Protein AF-A0A349JD46-F1 (afdb_monomer)

Nearest PDB structures (foldseek):
  7sqc-assembly1_1X  TM=3.079E-01  e=3.718E+00  Chlamydomonas reinhardtii
  7sqc-assembly1_1V  TM=3.022E-01  e=5.448E+00  Chlamydomonas reinhardtii
  7sqc-assembly1_1Y  TM=2.724E-01  e=3.900E+00  Chlamydomonas reinhardtii
  7sqc-assembly1_1W  TM=2.361E-01  e=4.721E+00  Chlamydomonas reinhardtii
  8a1g-assembly1_C  TM=1.966E-01  e=4.952E+00  Homo sapiens

Secondary structure (DSSP, 8-state):
--HHHHHHHHHTTSTTS------------HHHHHHHHHHHHHHHHHHHHHHHHHHHHHHHHHHHHHHHHTTT--HHHHHHTT-HHHHHHHHHHHHHHHHHHHHHHHHHHHHHHHHHTT-HHHHHHHHHHHHHHHHHHHHHHHHHHHHHHHHHHHH-TTS-HHHHHHTT-HHHHHHHHHHHHHHHHHHHHHHHHHHHHHHHHHHHHHHHHT-

Sequence (211 aa):
MVRISRALALIAICASAAFAADAAPAEPSHLKDIIGSLLGLVLGLVQFAVGLGIAAFAITKGLQVVSKLLGGLDIWAEVAKKNIAVALLAAGAVISYTRVVGSGIDSMTKGLGSLAGGEWSAGVVGLIAGMINLGVAIMVASFAITVTFKVMDKLTKGIDEKAELSGGNIAIGALYCGILIGVSGLVASGVSGISIGLGNFLSALAKAAGI

Solvent-accessible surface area (backbone atoms only — not comparable to full-atom values): 11157 Å² total; per-residue (Å²): 134,72,70,65,62,53,56,60,56,53,58,69,65,56,72,83,71,68,93,71,87,88,83,89,88,79,79,90,54,65,63,57,56,51,50,49,51,50,50,49,48,53,51,49,51,52,50,49,55,52,46,51,54,50,49,55,52,51,43,56,54,48,52,50,52,52,22,52,73,48,77,61,46,57,58,67,62,40,39,73,72,66,25,58,3,41,42,34,31,49,50,14,46,47,56,16,45,51,50,29,49,46,56,18,47,52,42,28,49,54,10,46,54,42,33,74,70,69,41,63,61,59,8,52,53,25,35,53,48,12,53,52,34,32,55,48,28,54,50,51,50,55,50,50,51,54,50,52,53,56,53,43,56,68,76,41,75,88,57,62,60,56,59,38,34,75,68,38,36,46,66,62,11,48,51,49,13,55,48,35,45,55,50,21,56,57,49,29,51,53,43,50,52,50,44,52,53,49,48,54,51,52,53,53,48,32,61,73,71,75,91

pLDDT: mean 73.47, std 15.52, range [29.47, 89.69]

Mean predicted aligned error: 12.56 Å

Foldseek 3Di:
DPVVVVVVVVVVVCVVPPPDDDDDDDDDPVVCVVVLVVVVVVVVVVLVVVLVVLLVVLLVVQVVLVCVLLVNPDLVVLVVVVQLLSVLLSLLSSLLSCLLLVLLSVQLVVLCVVCSVPPVVSSVLSNVLSVVLNVVSSVLLSVLLSVVSVVVCVVPVPDSLSCCSSVSPNVSSNVSSVVSNVSSVVSSVVSNVVSVVSSVVSVVVCVVVVD

Radius of gyration: 23.26 Å; Cα contacts (8 Å, |Δi|>4): 192; chains: 1; bounding box: 44×50×77 Å

Structure (mmCIF, N/CA/C/O backbone):
data_AF-A0A349JD46-F1
#
_entry.id   AF-A0A349JD46-F1
#
loop_
_atom_site.group_PDB
_atom_site.id
_atom_site.type_symbol
_atom_site.label_atom_id
_atom_site.label_alt_id
_atom_site.label_comp_id
_atom_site.label_asym_id
_atom_site.label_entity_id
_atom_site.label_seq_id
_atom_site.pdbx_PDB_ins_code
_atom_site.Cartn_x
_atom_site.Cartn_y
_atom_site.Cartn_z
_atom_site.occupancy
_atom_site.B_iso_or_equiv
_atom_site.auth_seq_id
_atom_site.auth_comp_id
_atom_site.auth_asym_id
_atom_site.auth_atom_id
_atom_site.pdbx_PDB_model_num
ATOM 1 N N . MET A 1 1 ? -8.907 40.079 -18.118 1.00 49.81 1 MET A N 1
ATOM 2 C CA . MET A 1 1 ? -8.389 38.784 -17.615 1.00 49.81 1 MET A CA 1
ATOM 3 C C . MET A 1 1 ? -9.225 37.545 -17.998 1.00 49.81 1 MET A C 1
ATOM 5 O O . MET A 1 1 ? -8.848 36.461 -17.597 1.00 49.81 1 MET A O 1
ATOM 9 N N . VAL A 1 2 ? -10.276 37.628 -18.838 1.00 47.97 2 VAL A N 1
ATOM 10 C CA . VAL A 1 2 ? -11.091 36.439 -19.233 1.00 47.97 2 VAL A CA 1
ATOM 11 C C . VAL A 1 2 ? -10.778 35.904 -20.649 1.00 47.97 2 VAL A C 1
ATOM 13 O O . VAL A 1 2 ? -11.129 34.780 -20.992 1.00 47.97 2 VAL A O 1
ATOM 16 N N . ARG A 1 3 ? -10.067 36.667 -21.493 1.00 42.59 3 ARG A N 1
ATOM 17 C CA . ARG A 1 3 ? -9.754 36.257 -22.881 1.00 42.59 3 ARG A CA 1
ATOM 18 C C . ARG A 1 3 ? -8.484 35.411 -23.035 1.00 42.59 3 ARG A C 1
ATOM 20 O O . ARG A 1 3 ? -8.372 34.693 -24.019 1.00 42.59 3 ARG A O 1
ATOM 27 N N . ILE A 1 4 ? -7.580 35.430 -22.055 1.00 49.78 4 ILE A N 1
ATOM 28 C CA . ILE A 1 4 ? -6.334 34.644 -22.096 1.00 49.78 4 ILE A CA 1
ATOM 29 C C . ILE A 1 4 ? -6.589 33.183 -21.673 1.00 49.78 4 ILE A C 1
ATOM 31 O O . ILE A 1 4 ? -6.027 32.270 -22.270 1.00 49.78 4 ILE A O 1
ATOM 35 N N . SER A 1 5 ? -7.540 32.927 -20.764 1.00 46.78 5 SER A N 1
ATOM 36 C CA . SER A 1 5 ? -7.908 31.553 -20.371 1.00 46.78 5 SER A CA 1
ATOM 37 C C . SER A 1 5 ? -8.634 30.760 -21.465 1.00 46.78 5 SER A C 1
ATOM 39 O O . SER A 1 5 ? -8.556 29.536 -21.475 1.00 46.78 5 SER A O 1
ATOM 41 N N . ARG A 1 6 ? -9.310 31.419 -22.422 1.00 42.34 6 ARG A N 1
ATOM 42 C CA . ARG A 1 6 ? -9.968 30.723 -23.549 1.00 42.34 6 ARG A CA 1
ATOM 43 C C . ARG A 1 6 ? -8.981 30.322 -24.652 1.00 42.34 6 ARG A C 1
ATOM 45 O O . ARG A 1 6 ? -9.213 29.318 -25.313 1.00 42.34 6 ARG A O 1
ATOM 52 N N . ALA A 1 7 ? -7.872 31.050 -24.808 1.00 41.97 7 ALA A N 1
ATOM 53 C CA . ALA A 1 7 ? -6.817 30.704 -25.763 1.00 41.97 7 ALA A CA 1
ATOM 54 C C . ALA A 1 7 ? -6.015 29.468 -25.315 1.00 41.97 7 ALA A C 1
ATOM 56 O O . ALA A 1 7 ? -5.692 28.620 -26.141 1.00 41.97 7 ALA A O 1
ATOM 57 N N . LEU A 1 8 ? -5.782 29.304 -24.005 1.00 42.72 8 LEU A N 1
ATOM 58 C CA . LEU A 1 8 ? -5.137 28.097 -23.475 1.00 42.72 8 LEU A CA 1
ATOM 59 C C . LEU A 1 8 ? -6.052 26.859 -23.536 1.00 42.72 8 LEU A C 1
ATOM 61 O O . LEU A 1 8 ? -5.574 25.752 -23.764 1.00 42.72 8 LEU A O 1
ATOM 65 N N . ALA A 1 9 ? -7.369 27.042 -23.391 1.00 43.12 9 ALA A N 1
ATOM 66 C CA . ALA A 1 9 ? -8.338 25.947 -23.487 1.00 43.12 9 ALA A CA 1
ATOM 67 C C . ALA A 1 9 ? -8.532 25.430 -24.928 1.00 43.12 9 ALA A C 1
ATOM 69 O O . ALA A 1 9 ? -8.814 24.253 -25.118 1.00 43.12 9 ALA A O 1
ATOM 70 N N . LEU A 1 10 ? -8.350 26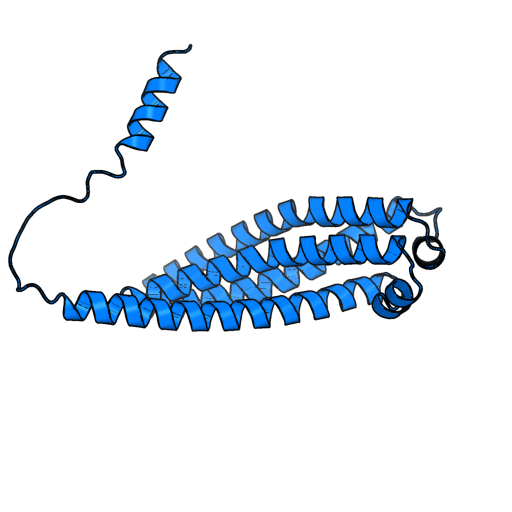.277 -25.948 1.00 37.69 10 LEU A N 1
ATOM 71 C CA . LEU A 1 10 ? -8.506 25.882 -27.356 1.00 37.69 10 LEU A CA 1
ATOM 72 C C . LEU A 1 10 ? -7.261 25.197 -27.946 1.00 37.69 10 LEU A C 1
ATOM 74 O O . LEU A 1 10 ? -7.402 24.361 -28.832 1.00 37.69 10 LEU A O 1
ATOM 78 N N . ILE A 1 11 ? -6.061 25.461 -27.418 1.00 40.81 11 ILE A N 1
ATOM 79 C CA . ILE A 1 11 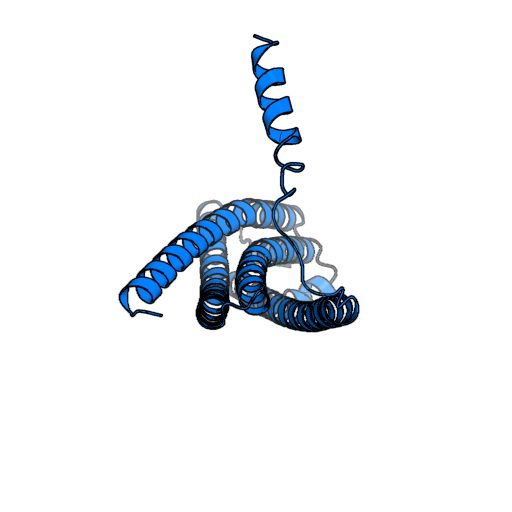? -4.833 24.764 -27.852 1.00 40.81 11 ILE A CA 1
ATOM 80 C C . ILE A 1 11 ? -4.756 23.342 -27.265 1.00 40.81 11 ILE A C 1
ATOM 82 O O . ILE A 1 11 ? -4.225 22.440 -27.907 1.00 40.81 11 ILE A O 1
ATOM 86 N N . ALA A 1 12 ? -5.370 23.100 -26.102 1.00 36.53 12 ALA A N 1
ATOM 87 C CA . ALA A 1 12 ? -5.448 21.763 -25.509 1.00 36.53 12 ALA A CA 1
ATOM 88 C C . ALA A 1 12 ? -6.499 20.846 -26.170 1.00 36.53 12 ALA A C 1
ATOM 90 O O . ALA A 1 12 ? -6.428 19.631 -26.012 1.00 36.53 12 ALA A O 1
ATOM 91 N N . ILE A 1 13 ? -7.455 21.407 -26.924 1.00 39.31 13 ILE A N 1
ATOM 92 C CA . ILE A 1 13 ? -8.525 20.641 -27.591 1.00 39.31 13 ILE A CA 1
ATOM 93 C C . ILE A 1 13 ? -8.173 20.304 -29.056 1.00 39.31 13 ILE A C 1
ATOM 95 O O . ILE A 1 13 ? -8.718 19.350 -29.599 1.00 39.31 13 ILE A O 1
ATOM 99 N N . CYS A 1 14 ? -7.210 20.994 -29.681 1.00 29.55 14 CYS A N 1
ATOM 100 C CA . CYS A 1 14 ? -6.757 20.686 -31.051 1.00 29.55 14 CYS A CA 1
ATOM 101 C C . CYS A 1 14 ? -5.518 19.774 -31.142 1.00 29.55 14 CYS A C 1
ATOM 103 O O . CYS A 1 14 ? -5.153 19.360 -32.240 1.00 29.55 14 CYS A O 1
ATOM 105 N N . ALA A 1 15 ? -4.882 19.406 -30.024 1.00 31.42 15 ALA A N 1
ATOM 106 C CA . ALA A 1 15 ? -3.744 18.477 -30.040 1.00 31.42 15 ALA A CA 1
ATOM 107 C C . ALA A 1 15 ? -4.149 17.003 -30.269 1.00 31.42 15 ALA A C 1
ATOM 109 O O . ALA A 1 15 ? -3.285 16.151 -30.454 1.00 31.42 15 ALA A O 1
ATOM 110 N N . SER A 1 16 ? -5.449 16.694 -30.296 1.00 36.34 16 SER A N 1
ATOM 111 C CA . SER A 1 16 ? -5.984 15.355 -30.578 1.00 36.34 16 SER A CA 1
ATOM 112 C C . SER A 1 16 ? -6.356 15.120 -32.050 1.00 36.34 16 SER A C 1
ATOM 114 O O . SER A 1 16 ? -6.897 14.064 -32.366 1.00 36.34 16 SER A O 1
ATOM 116 N N . ALA A 1 17 ? -6.057 16.056 -32.963 1.00 29.58 17 ALA A N 1
ATOM 117 C CA . ALA A 1 17 ? -6.486 15.979 -34.367 1.00 29.58 17 ALA A CA 1
ATOM 118 C C . ALA A 1 17 ? -5.350 15.999 -35.416 1.00 29.58 17 ALA A C 1
ATOM 120 O O . ALA A 1 17 ? -5.635 16.100 -36.604 1.00 29.58 17 ALA A O 1
ATOM 121 N N . ALA A 1 18 ? -4.076 15.884 -35.021 1.00 29.47 18 ALA A N 1
ATOM 122 C CA . ALA A 1 18 ? -2.934 16.029 -35.940 1.00 29.47 18 ALA A CA 1
ATOM 123 C C . ALA A 1 18 ? -2.173 14.724 -36.267 1.00 29.47 18 ALA A C 1
ATOM 125 O O . ALA A 1 18 ? -1.041 14.779 -36.738 1.00 29.47 18 ALA A O 1
ATOM 126 N N . PHE A 1 19 ? -2.780 13.548 -36.066 1.00 29.77 19 PHE A N 1
ATOM 127 C CA . PHE A 1 19 ? -2.295 12.301 -36.679 1.00 29.77 19 PHE A CA 1
ATOM 128 C C . PHE A 1 19 ? -3.001 12.063 -38.021 1.00 29.77 19 PHE A C 1
ATOM 130 O O . PHE A 1 19 ? -3.863 11.202 -38.155 1.00 29.77 19 PHE A O 1
ATOM 137 N N . ALA A 1 20 ? -2.651 12.881 -39.006 1.00 31.08 20 ALA A N 1
ATOM 138 C CA . ALA A 1 20 ? -2.882 12.675 -40.435 1.00 31.08 20 ALA A CA 1
ATOM 139 C C . ALA A 1 20 ? -1.939 13.660 -41.150 1.00 31.08 20 ALA A C 1
ATOM 141 O O . ALA A 1 20 ? -1.873 14.812 -40.741 1.00 31.08 20 ALA A O 1
ATOM 142 N N . ALA A 1 21 ? -1.173 13.353 -42.188 1.00 31.67 21 ALA A N 1
ATOM 143 C CA . ALA A 1 21 ? -0.980 12.175 -43.017 1.00 31.67 21 ALA A CA 1
ATOM 144 C C . ALA A 1 21 ? 0.303 12.423 -43.851 1.00 31.67 21 ALA A C 1
ATOM 146 O O . ALA A 1 21 ? 0.635 13.585 -44.066 1.00 31.67 21 ALA A O 1
ATOM 147 N N . ASP A 1 22 ? 0.977 11.349 -44.282 1.00 30.72 22 ASP A N 1
ATOM 148 C CA . ASP A 1 22 ? 1.822 11.152 -45.494 1.00 30.72 22 ASP A CA 1
ATOM 149 C C . ASP A 1 22 ? 2.936 10.134 -45.156 1.00 30.72 22 ASP A C 1
ATOM 151 O O . ASP A 1 22 ? 3.607 10.285 -44.142 1.00 30.72 22 ASP A O 1
ATOM 155 N N . ALA A 1 23 ? 3.207 9.047 -45.886 1.00 30.30 23 ALA A N 1
ATOM 156 C CA . ALA A 1 23 ? 2.843 8.647 -47.243 1.00 30.30 23 ALA A CA 1
ATOM 157 C C . ALA A 1 23 ? 2.757 7.099 -47.365 1.00 30.30 23 ALA A C 1
ATOM 159 O O . ALA A 1 23 ? 3.362 6.358 -46.593 1.00 30.30 23 ALA A O 1
ATOM 160 N N . ALA A 1 24 ? 1.962 6.645 -48.337 1.00 37.22 24 ALA A N 1
ATOM 161 C CA . ALA A 1 24 ? 1.481 5.281 -48.628 1.00 37.22 24 ALA A CA 1
ATOM 162 C C . ALA A 1 24 ? 2.520 4.337 -49.306 1.00 37.22 24 ALA A C 1
ATOM 164 O O . ALA A 1 24 ? 3.649 4.770 -49.528 1.00 37.22 24 ALA A O 1
ATOM 165 N N . PRO A 1 25 ? 2.167 3.122 -49.804 1.00 50.91 25 PRO A N 1
ATOM 166 C CA . PRO A 1 25 ? 1.069 2.197 -49.478 1.00 50.91 25 PRO A CA 1
ATOM 167 C C . PRO A 1 25 ? 1.587 0.776 -49.123 1.00 50.91 25 PRO A C 1
ATOM 169 O O . PRO A 1 25 ? 2.488 0.249 -49.770 1.00 50.91 25 PRO A O 1
ATOM 172 N N . ALA A 1 26 ? 0.971 0.080 -48.167 1.00 36.69 26 ALA A N 1
ATOM 173 C CA . ALA A 1 26 ? 1.074 -1.380 -48.084 1.00 36.69 26 ALA A CA 1
ATOM 174 C C . ALA A 1 26 ? -0.266 -1.946 -47.601 1.00 36.69 26 ALA A C 1
ATOM 176 O O . ALA A 1 26 ? -0.907 -1.368 -46.730 1.00 36.69 26 ALA A O 1
ATOM 177 N N . GLU A 1 27 ? -0.699 -3.020 -48.248 1.00 47.12 27 GLU A N 1
ATOM 178 C CA . GLU A 1 27 ? -2.042 -3.608 -48.249 1.00 47.12 27 GLU A CA 1
ATOM 179 C C . GLU A 1 27 ? -2.777 -3.688 -46.895 1.00 47.12 27 GLU A C 1
ATOM 181 O O . GLU A 1 27 ? -2.153 -3.866 -45.843 1.00 47.12 27 GLU A O 1
ATOM 186 N N . PRO A 1 28 ? -4.126 -3.612 -46.898 1.00 51.66 28 PRO A N 1
ATOM 187 C CA . PRO A 1 28 ? -4.911 -3.558 -45.678 1.00 51.66 28 PRO A CA 1
ATOM 188 C C . PRO A 1 28 ? -4.876 -4.932 -45.014 1.00 51.66 28 PRO A C 1
ATOM 190 O O . PRO A 1 28 ? -5.636 -5.827 -45.362 1.00 51.66 28 PRO A O 1
ATOM 193 N N . SER A 1 29 ? -4.008 -5.119 -44.028 1.00 56.78 29 SER A N 1
ATOM 194 C CA . SER A 1 29 ? -4.048 -6.301 -43.168 1.00 56.78 29 SER A CA 1
ATOM 195 C C . SER A 1 29 ? -4.942 -6.022 -41.960 1.00 56.78 29 SER A C 1
ATOM 197 O O . SER A 1 29 ? -4.497 -6.032 -40.821 1.00 56.78 29 SER A O 1
ATOM 199 N N . HIS A 1 30 ? -6.242 -5.838 -42.210 1.00 62.34 30 HIS A N 1
ATOM 200 C CA . HIS A 1 30 ? -7.301 -5.799 -41.182 1.00 62.34 30 HIS A CA 1
ATOM 201 C C . HIS A 1 30 ? -7.180 -6.972 -40.189 1.00 62.34 30 HIS A C 1
ATOM 203 O O . HIS A 1 30 ? -7.547 -6.871 -39.025 1.00 62.34 30 HIS A O 1
ATOM 209 N N . LEU A 1 31 ? -6.589 -8.079 -40.639 1.00 67.44 31 LEU A N 1
ATOM 210 C CA . LEU A 1 31 ? -6.278 -9.259 -39.847 1.00 67.44 31 LEU A CA 1
ATOM 211 C C . LEU A 1 31 ? -5.130 -9.033 -38.835 1.00 67.44 31 LEU A C 1
ATOM 213 O O . LEU A 1 31 ? -5.212 -9.551 -37.728 1.00 67.44 31 LEU A O 1
ATOM 217 N N . LYS A 1 32 ? -4.102 -8.226 -39.145 1.00 73.12 32 LYS A N 1
ATOM 218 C CA . LYS A 1 32 ? -3.056 -7.840 -38.174 1.00 73.12 32 LYS A CA 1
ATOM 219 C C . LYS A 1 32 ? -3.596 -6.906 -37.095 1.00 73.12 32 LYS A C 1
ATOM 221 O O . LYS A 1 32 ? -3.221 -7.077 -35.941 1.00 73.12 32 LYS A O 1
ATOM 226 N N . ASP A 1 33 ? -4.507 -5.998 -37.437 1.00 75.00 33 ASP A N 1
ATOM 227 C CA . ASP A 1 33 ? -5.148 -5.111 -36.455 1.00 75.00 33 ASP A CA 1
ATOM 228 C C . ASP A 1 33 ? -6.116 -5.883 -35.541 1.00 75.00 33 ASP A C 1
ATOM 230 O O . ASP A 1 33 ? -6.150 -5.677 -34.324 1.00 75.00 33 ASP A O 1
ATOM 234 N N . ILE A 1 34 ? -6.858 -6.848 -36.095 1.00 76.25 34 ILE A N 1
ATOM 235 C CA . ILE A 1 34 ? -7.723 -7.751 -35.320 1.00 76.25 34 ILE A CA 1
ATOM 236 C C . ILE A 1 34 ? -6.887 -8.686 -34.431 1.00 76.25 34 ILE A C 1
ATOM 238 O O . ILE A 1 34 ? -7.186 -8.839 -33.250 1.00 76.25 34 ILE A O 1
ATOM 242 N N . ILE A 1 35 ? -5.811 -9.285 -34.951 1.00 76.12 35 ILE A N 1
ATOM 243 C CA . ILE A 1 35 ? -4.912 -10.130 -34.148 1.00 76.12 35 ILE A CA 1
ATOM 244 C C . ILE A 1 35 ? -4.201 -9.302 -33.071 1.00 76.12 35 ILE A C 1
ATOM 246 O O . ILE A 1 35 ? -4.092 -9.753 -31.933 1.00 76.12 35 ILE A O 1
ATOM 250 N N . GLY A 1 36 ? -3.745 -8.091 -33.398 1.00 79.12 36 GLY A N 1
ATOM 251 C CA . GLY A 1 36 ? -3.085 -7.186 -32.460 1.00 79.12 36 GLY A CA 1
ATOM 252 C C . GLY A 1 36 ? -4.013 -6.736 -31.333 1.00 79.12 36 GLY A C 1
ATOM 253 O O . GLY A 1 36 ? -3.632 -6.788 -30.165 1.00 79.12 36 GLY A O 1
ATOM 254 N N . SER A 1 37 ? -5.259 -6.378 -31.655 1.00 79.06 37 SER A N 1
ATOM 255 C CA . SER A 1 37 ? -6.271 -6.032 -30.647 1.00 79.06 37 SER A CA 1
ATOM 256 C C . SER A 1 37 ? -6.691 -7.233 -29.795 1.00 79.06 37 SER A C 1
ATOM 258 O O . SER A 1 37 ? -6.866 -7.080 -28.587 1.00 79.06 37 SER A O 1
ATOM 260 N N . LEU A 1 38 ? -6.773 -8.438 -30.368 1.00 79.44 38 LEU A N 1
ATOM 261 C CA . LEU A 1 38 ? -7.058 -9.663 -29.617 1.00 79.44 38 LEU A CA 1
ATOM 262 C C . LEU A 1 38 ? -5.902 -10.045 -28.679 1.00 79.44 38 LEU A C 1
ATOM 264 O O . LEU A 1 38 ? -6.138 -10.400 -27.526 1.00 79.44 38 LEU A O 1
ATOM 268 N N . LEU A 1 39 ? -4.650 -9.921 -29.128 1.00 79.81 39 LEU A N 1
ATOM 269 C CA . LEU A 1 39 ? -3.470 -10.114 -28.281 1.00 79.81 39 LEU A CA 1
ATOM 270 C C . LEU A 1 39 ? -3.395 -9.067 -27.166 1.00 79.81 39 LEU A C 1
ATOM 272 O O . LEU A 1 39 ? -3.134 -9.427 -26.020 1.00 79.81 39 LEU A O 1
ATOM 276 N N . GLY A 1 40 ? -3.677 -7.798 -27.473 1.00 79.56 40 GLY A N 1
ATOM 277 C CA . GLY A 1 40 ? -3.766 -6.726 -26.481 1.00 79.56 40 GLY A CA 1
ATOM 278 C C . GLY A 1 40 ? -4.857 -6.982 -25.439 1.00 79.56 40 GLY A C 1
ATOM 279 O O . GLY A 1 40 ? -4.632 -6.773 -24.249 1.00 79.56 40 GLY A O 1
ATOM 280 N N . LEU A 1 41 ? -6.007 -7.516 -25.861 1.00 80.56 41 LEU A N 1
ATOM 281 C CA . LEU A 1 41 ? -7.090 -7.927 -24.967 1.00 80.56 41 LEU A CA 1
ATOM 282 C C . LEU A 1 41 ? -6.653 -9.070 -24.037 1.00 80.56 41 LEU A C 1
ATOM 284 O O . LEU A 1 41 ? -6.865 -8.993 -22.828 1.00 80.56 41 LEU A O 1
ATOM 288 N N . VAL A 1 42 ? -6.020 -10.116 -24.578 1.00 79.31 42 VAL A N 1
ATOM 289 C CA . VAL A 1 42 ? -5.521 -11.254 -23.785 1.00 79.31 42 VAL A CA 1
ATOM 290 C C . VAL A 1 42 ? -4.445 -10.797 -22.796 1.00 79.31 42 VAL A C 1
ATOM 292 O O . VAL A 1 42 ? -4.503 -11.163 -21.623 1.00 79.31 42 VAL A O 1
ATOM 295 N N . LEU A 1 43 ? -3.512 -9.941 -23.222 1.00 79.38 43 LEU A N 1
ATOM 296 C CA . LEU A 1 43 ? -2.515 -9.324 -22.340 1.00 79.38 43 LEU A CA 1
ATOM 297 C C . LEU A 1 43 ? -3.165 -8.471 -21.247 1.00 79.38 43 LEU A C 1
ATOM 299 O O . LEU A 1 43 ? -2.778 -8.579 -20.086 1.00 79.38 43 LEU A O 1
ATOM 303 N N . GLY A 1 44 ? -4.182 -7.677 -21.586 1.00 79.81 44 GLY A N 1
ATOM 304 C CA . GLY A 1 44 ? -4.943 -6.880 -20.625 1.00 79.81 44 GLY A CA 1
ATOM 305 C C . GLY A 1 44 ? -5.662 -7.738 -19.581 1.00 79.81 44 GLY A C 1
ATOM 306 O O . GLY A 1 44 ? -5.641 -7.408 -18.397 1.00 79.81 44 GLY A O 1
ATOM 307 N N . LEU A 1 45 ? -6.234 -8.878 -19.983 1.00 79.25 45 LEU A N 1
ATOM 308 C CA . LEU A 1 45 ? -6.851 -9.840 -19.063 1.00 79.25 45 LEU A CA 1
ATOM 309 C C . LEU A 1 45 ? -5.824 -10.481 -18.124 1.00 79.25 45 LEU A C 1
ATOM 311 O O . LEU A 1 45 ? -6.073 -10.591 -16.922 1.00 79.25 45 LEU A O 1
ATOM 315 N N . VAL A 1 46 ? -4.656 -10.864 -18.646 1.00 77.62 46 VAL A N 1
ATOM 316 C CA . VAL A 1 46 ? -3.547 -11.380 -17.827 1.00 77.62 46 VAL A CA 1
ATOM 317 C C . VAL A 1 46 ? -3.082 -10.314 -16.836 1.00 77.62 46 VAL A C 1
ATOM 319 O O . VAL A 1 46 ? -2.937 -10.593 -15.647 1.00 77.62 46 VAL A O 1
ATOM 322 N N . GLN A 1 47 ? -2.910 -9.075 -17.293 1.00 76.88 47 GLN A N 1
ATOM 323 C CA . GLN A 1 47 ? -2.502 -7.957 -16.450 1.00 76.88 47 GLN A CA 1
ATOM 324 C C . GLN A 1 47 ? -3.537 -7.649 -15.361 1.00 76.88 47 GLN A C 1
ATOM 326 O O . GLN A 1 47 ? -3.164 -7.390 -14.219 1.00 76.88 47 GLN A O 1
ATOM 331 N N . PHE A 1 48 ? -4.829 -7.722 -15.683 1.00 81.81 48 PHE A N 1
ATOM 332 C CA . PHE A 1 48 ? -5.907 -7.573 -14.713 1.00 81.81 48 PHE A CA 1
ATOM 333 C C . PHE A 1 48 ? -5.858 -8.670 -13.643 1.00 81.81 48 PHE A C 1
ATOM 335 O O . PHE A 1 48 ? -5.906 -8.363 -12.453 1.00 81.81 48 PHE A O 1
ATOM 342 N N . ALA A 1 49 ? -5.694 -9.935 -14.041 1.00 79.94 49 ALA A N 1
ATOM 343 C CA . ALA A 1 49 ? -5.595 -11.053 -13.103 1.00 79.94 49 ALA A CA 1
ATOM 344 C C . ALA A 1 49 ? -4.377 -10.919 -12.172 1.00 79.94 49 ALA A C 1
ATOM 346 O O . ALA A 1 49 ? -4.491 -11.108 -10.959 1.00 79.94 49 ALA A O 1
ATOM 347 N N . VAL A 1 50 ? -3.222 -10.535 -12.723 1.00 79.62 50 VAL A N 1
ATOM 348 C CA . VAL A 1 50 ? -1.991 -10.311 -11.953 1.00 79.62 50 VAL A CA 1
ATOM 349 C C . VAL A 1 50 ? -2.141 -9.113 -11.012 1.00 79.62 50 VAL A C 1
ATOM 351 O O . VAL A 1 50 ? -1.829 -9.225 -9.826 1.00 79.62 50 VAL A O 1
ATOM 354 N N . GLY A 1 51 ? -2.680 -7.992 -11.498 1.00 79.75 51 GLY A N 1
ATOM 355 C CA . GLY A 1 51 ? -2.949 -6.803 -10.689 1.00 79.75 51 GLY A CA 1
ATOM 356 C C . GLY A 1 51 ? -3.907 -7.092 -9.533 1.00 79.75 51 GLY A C 1
ATOM 357 O O . GLY A 1 51 ? -3.650 -6.678 -8.403 1.00 79.75 51 GLY A O 1
ATOM 358 N N . LEU A 1 52 ? -4.961 -7.874 -9.782 1.00 81.50 52 LEU A N 1
ATOM 359 C CA . LEU A 1 52 ? -5.917 -8.289 -8.759 1.00 81.50 52 LEU A CA 1
ATOM 360 C C . LEU A 1 52 ? -5.271 -9.196 -7.702 1.00 81.50 52 LEU A C 1
ATOM 362 O O . LEU A 1 52 ? -5.471 -8.982 -6.506 1.00 81.50 52 LEU A O 1
ATOM 366 N N . GLY A 1 53 ? -4.463 -10.175 -8.122 1.00 83.56 53 GLY A N 1
ATOM 367 C CA . GLY A 1 53 ? -3.751 -11.067 -7.202 1.00 83.56 53 GLY A CA 1
ATOM 368 C C . GLY A 1 53 ? -2.772 -10.313 -6.299 1.00 83.56 53 GLY A C 1
ATOM 369 O O . GLY A 1 53 ? -2.745 -10.514 -5.083 1.00 83.56 53 GLY A O 1
ATOM 370 N N . ILE A 1 54 ? -2.019 -9.380 -6.879 1.00 79.75 54 ILE A N 1
ATOM 371 C CA . ILE A 1 54 ? -1.089 -8.513 -6.150 1.00 79.75 54 ILE A CA 1
ATOM 372 C C . ILE A 1 54 ? -1.841 -7.596 -5.182 1.00 79.75 54 ILE A C 1
ATOM 374 O O . ILE A 1 54 ? -1.437 -7.470 -4.025 1.00 79.75 54 ILE A O 1
ATOM 378 N N . ALA A 1 55 ? -2.944 -6.983 -5.619 1.00 79.12 55 ALA A N 1
ATOM 379 C CA . ALA A 1 55 ? -3.766 -6.131 -4.767 1.00 79.12 55 ALA A CA 1
ATOM 380 C C . ALA A 1 55 ? -4.309 -6.905 -3.557 1.00 79.12 55 ALA A C 1
ATOM 382 O O . ALA A 1 55 ? -4.180 -6.441 -2.423 1.00 79.12 55 ALA A O 1
ATOM 383 N N . ALA A 1 56 ? -4.837 -8.114 -3.770 1.00 82.44 56 ALA A N 1
ATOM 384 C CA . ALA A 1 56 ? -5.332 -8.971 -2.695 1.00 82.44 56 ALA A CA 1
ATOM 385 C C . ALA A 1 56 ? -4.226 -9.338 -1.687 1.00 82.44 56 ALA A C 1
ATOM 387 O O . ALA A 1 56 ? -4.430 -9.268 -0.468 1.00 82.44 56 ALA A O 1
ATOM 388 N N . PHE A 1 57 ? -3.029 -9.672 -2.178 1.00 83.44 57 PHE A N 1
ATOM 389 C CA . PHE A 1 57 ? -1.879 -9.965 -1.325 1.00 83.44 57 PHE A CA 1
ATOM 390 C C . PHE A 1 57 ? -1.437 -8.742 -0.510 1.00 83.44 57 PHE A C 1
ATOM 392 O O . PHE A 1 57 ? -1.234 -8.843 0.704 1.00 83.44 57 PHE A O 1
ATOM 399 N N . ALA A 1 58 ? -1.333 -7.578 -1.155 1.00 80.31 58 ALA A N 1
ATOM 400 C CA . ALA A 1 58 ? -0.915 -6.337 -0.516 1.00 80.31 58 ALA A CA 1
ATOM 401 C C . ALA A 1 58 ? -1.901 -5.890 0.571 1.00 80.31 58 ALA A C 1
ATOM 403 O O . ALA A 1 58 ? -1.471 -5.528 1.664 1.00 80.31 58 ALA A O 1
ATOM 404 N N . ILE A 1 59 ? -3.211 -5.992 0.319 1.00 84.38 59 ILE A N 1
ATOM 405 C CA . ILE A 1 59 ? -4.245 -5.688 1.317 1.00 84.38 59 ILE A CA 1
ATOM 406 C C . ILE A 1 59 ? -4.118 -6.623 2.524 1.00 84.38 59 ILE A C 1
ATOM 408 O O . ILE A 1 59 ? -4.122 -6.163 3.665 1.00 84.38 59 ILE A O 1
ATOM 412 N N . THR A 1 60 ? -3.945 -7.926 2.290 1.00 82.19 60 THR A N 1
ATOM 413 C CA . THR A 1 60 ? -3.849 -8.919 3.371 1.00 82.19 60 THR A CA 1
ATOM 414 C C . THR A 1 60 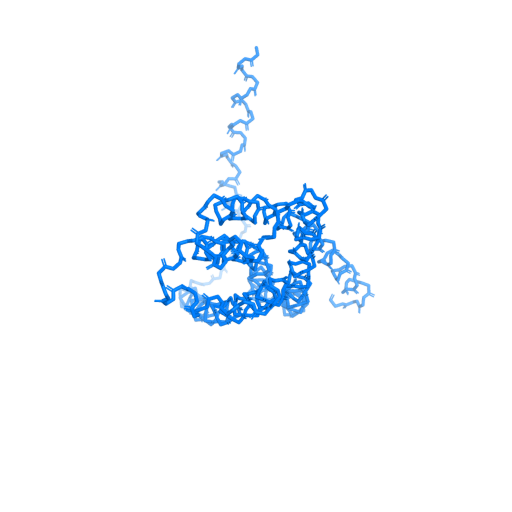? -2.626 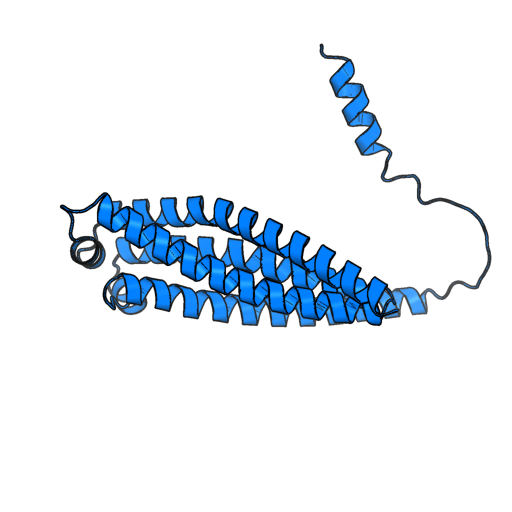-8.672 4.253 1.00 82.19 60 THR A C 1
ATOM 416 O O . THR A 1 60 ? -2.726 -8.652 5.480 1.00 82.19 60 THR A O 1
ATOM 419 N N . LYS A 1 61 ? -1.460 -8.438 3.642 1.00 83.88 61 LYS A N 1
ATOM 420 C CA . LYS A 1 61 ? -0.232 -8.110 4.379 1.00 83.88 61 LYS A CA 1
ATOM 421 C C . LYS A 1 61 ? -0.320 -6.750 5.057 1.00 83.88 61 LYS A C 1
ATOM 423 O O . LYS A 1 61 ? 0.157 -6.599 6.178 1.00 83.88 61 LYS A O 1
ATOM 428 N N . GLY A 1 62 ? -0.970 -5.791 4.414 1.00 80.19 62 GLY A N 1
ATOM 429 C CA . GLY A 1 62 ? -1.164 -4.461 4.954 1.00 80.19 62 GLY A CA 1
ATOM 430 C C . GLY A 1 62 ? -2.023 -4.442 6.215 1.00 80.19 62 GLY A C 1
ATOM 431 O O . GLY A 1 62 ? -1.627 -3.886 7.237 1.00 80.19 62 GLY A O 1
ATOM 432 N N . LEU A 1 63 ? -3.155 -5.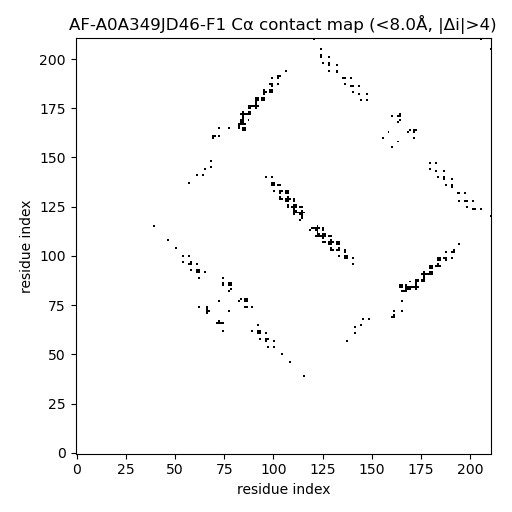147 6.191 1.00 84.19 63 LEU A N 1
ATOM 433 C CA . LEU A 1 63 ? -4.004 -5.328 7.369 1.00 84.19 63 LEU A CA 1
ATOM 434 C C . LEU A 1 63 ? -3.274 -6.068 8.499 1.00 84.19 63 LEU A C 1
ATOM 436 O O . LEU A 1 63 ? -3.463 -5.729 9.664 1.00 84.19 63 LEU A O 1
ATOM 440 N N . GLN A 1 64 ? -2.390 -7.022 8.185 1.00 83.62 64 GLN A N 1
ATOM 441 C CA . GLN A 1 64 ? -1.539 -7.665 9.195 1.00 83.62 64 GLN A CA 1
ATOM 442 C C . GLN A 1 64 ? -0.548 -6.689 9.839 1.00 83.62 64 GLN A C 1
ATOM 444 O O . GLN A 1 64 ? -0.313 -6.770 11.044 1.00 83.62 64 GLN A O 1
ATOM 449 N N . VAL A 1 65 ? 0.034 -5.769 9.065 1.00 82.00 65 VAL A N 1
ATOM 450 C CA . VAL A 1 65 ? 0.903 -4.714 9.612 1.00 82.00 65 VAL A CA 1
ATOM 451 C C . VAL A 1 65 ? 0.105 -3.832 10.569 1.00 82.00 65 VAL A C 1
ATOM 453 O O . VAL A 1 65 ? 0.536 -3.632 11.700 1.00 82.00 65 VAL A O 1
ATOM 456 N N . VAL A 1 66 ? -1.089 -3.391 10.168 1.00 79.12 66 VAL A N 1
ATOM 457 C CA . VAL A 1 66 ? -1.981 -2.594 11.025 1.00 79.12 66 VAL A CA 1
ATOM 458 C C . VAL A 1 66 ? -2.371 -3.357 12.298 1.00 79.12 66 VAL A C 1
ATOM 460 O O . VAL A 1 66 ? -2.276 -2.810 13.391 1.00 79.12 66 VAL A O 1
ATOM 463 N N . SER A 1 67 ? -2.723 -4.640 12.187 1.00 82.00 67 SER A N 1
ATOM 464 C CA . SER A 1 67 ? -3.040 -5.504 13.334 1.00 82.00 67 SER A CA 1
ATOM 465 C C . SER A 1 67 ? -1.866 -5.627 14.314 1.00 82.00 67 SER A C 1
ATOM 467 O O . SER A 1 67 ? -2.048 -5.510 15.526 1.00 82.00 67 SER A O 1
ATOM 469 N N . LYS A 1 68 ? -0.635 -5.790 13.808 1.00 81.12 68 LYS A N 1
ATOM 470 C CA . LYS A 1 68 ? 0.574 -5.819 14.647 1.00 81.12 68 LYS A CA 1
ATOM 471 C C . LYS A 1 68 ? 0.839 -4.487 15.340 1.00 81.12 68 LYS A C 1
ATOM 473 O O . LYS A 1 68 ? 1.245 -4.497 16.499 1.00 81.12 68 LYS A O 1
ATOM 478 N N . LEU A 1 69 ? 0.613 -3.369 14.649 1.00 75.19 69 LEU A N 1
ATOM 479 C CA . LEU A 1 69 ? 0.769 -2.032 15.226 1.00 75.19 69 LEU A CA 1
ATOM 480 C C . LEU A 1 69 ? -0.260 -1.780 16.336 1.00 75.19 69 LEU A C 1
ATOM 482 O O . LEU A 1 69 ? 0.094 -1.228 17.368 1.00 75.19 69 LEU A O 1
ATOM 486 N N . LEU A 1 70 ? -1.476 -2.316 16.201 1.00 77.69 70 LEU A N 1
ATOM 487 C CA . LEU A 1 70 ? -2.515 -2.311 17.240 1.00 77.69 70 LEU A CA 1
ATOM 488 C C . LEU A 1 70 ? -2.316 -3.402 18.314 1.00 77.69 70 LEU A C 1
ATOM 490 O O . LEU A 1 70 ? -3.273 -3.941 18.875 1.00 77.69 70 LEU A O 1
ATOM 494 N N . GLY A 1 71 ? -1.066 -3.780 18.592 1.00 74.50 71 GLY A N 1
ATOM 495 C CA . GLY A 1 71 ? -0.725 -4.740 19.643 1.00 74.50 71 GLY A CA 1
ATOM 496 C C . GLY A 1 71 ? -1.304 -6.141 19.427 1.00 74.50 71 GLY A C 1
ATOM 497 O O . GLY A 1 71 ? -1.670 -6.795 20.408 1.00 74.50 71 GLY A O 1
ATOM 498 N N . GLY A 1 72 ? -1.417 -6.572 18.165 1.00 76.19 72 GLY A N 1
ATOM 499 C CA . GLY A 1 72 ? -1.920 -7.889 17.768 1.00 76.19 72 GLY A CA 1
ATOM 500 C C . GLY A 1 72 ? -3.443 -8.014 17.777 1.00 76.19 72 GLY A C 1
ATOM 501 O O . GLY A 1 72 ? -3.949 -9.132 17.794 1.00 76.19 72 GLY A O 1
ATOM 502 N N . LEU A 1 73 ? -4.174 -6.894 17.798 1.00 79.31 73 LEU A N 1
ATOM 503 C CA . LEU A 1 73 ? -5.633 -6.902 17.733 1.00 79.31 73 LEU A CA 1
ATOM 504 C C . LEU A 1 73 ? -6.088 -7.563 16.427 1.00 79.31 73 LEU A C 1
ATOM 506 O O . LEU A 1 73 ? -5.720 -7.132 15.329 1.00 79.31 73 LEU A O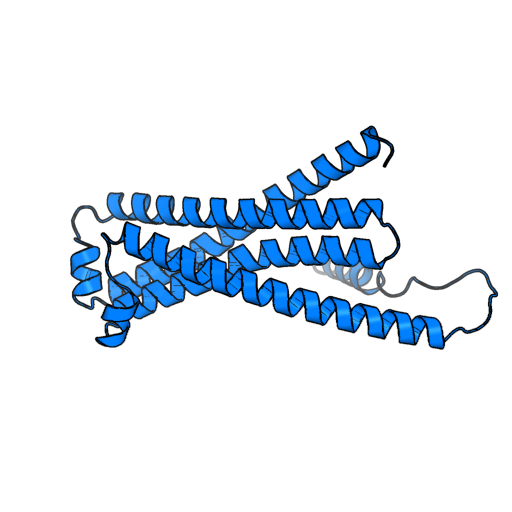 1
ATOM 510 N N . ASP A 1 74 ? -6.872 -8.630 16.553 1.00 81.88 74 ASP A N 1
ATOM 511 C CA . ASP A 1 74 ? -7.339 -9.411 15.415 1.00 81.88 74 ASP A CA 1
ATOM 512 C C . ASP A 1 74 ? -8.527 -8.700 14.753 1.00 81.88 74 ASP A C 1
ATOM 514 O O . ASP A 1 74 ? -9.671 -8.770 15.212 1.00 81.88 74 ASP A O 1
ATOM 518 N N . ILE A 1 75 ? -8.223 -7.950 13.690 1.00 82.12 75 ILE A N 1
A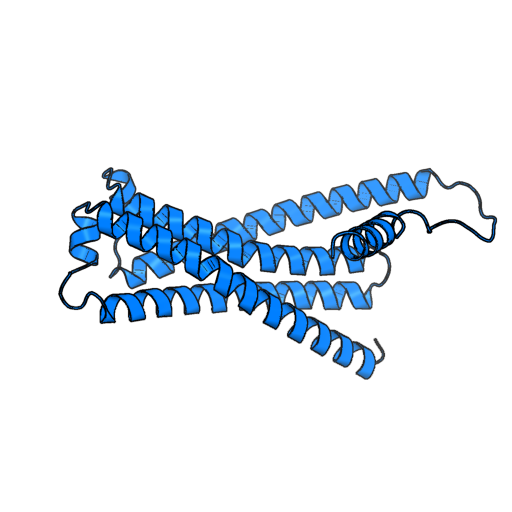TOM 519 C CA . ILE A 1 75 ? -9.171 -7.082 12.979 1.00 82.12 75 ILE A CA 1
ATOM 520 C C . ILE A 1 75 ? -10.409 -7.876 12.552 1.00 82.12 75 ILE A C 1
ATOM 522 O O . ILE A 1 75 ? -11.532 -7.401 12.697 1.00 82.12 75 ILE A O 1
ATOM 526 N N . TRP A 1 76 ? -10.218 -9.103 12.067 1.00 81.94 76 TRP A N 1
ATOM 527 C CA . TRP A 1 76 ? -11.313 -9.940 11.583 1.00 81.94 76 TRP A CA 1
ATOM 528 C C . TRP A 1 76 ? -12.198 -10.451 12.719 1.00 81.94 76 TRP A C 1
ATOM 530 O O . TRP A 1 76 ? -13.419 -10.490 12.564 1.00 81.94 76 TRP A O 1
ATOM 540 N N . ALA A 1 77 ? -11.610 -10.784 13.871 1.00 85.75 77 ALA A N 1
ATOM 541 C CA . ALA A 1 77 ? -12.370 -11.199 15.045 1.00 85.75 77 ALA A CA 1
ATOM 542 C C . ALA A 1 77 ? -13.210 -10.044 15.614 1.00 85.75 77 ALA A C 1
ATOM 544 O O . ALA A 1 77 ? -14.372 -10.237 15.961 1.00 85.75 77 ALA A O 1
ATOM 545 N N . GLU A 1 78 ? -12.657 -8.832 15.674 1.00 82.62 78 GLU A N 1
ATOM 546 C CA . GLU A 1 78 ? -13.382 -7.648 16.151 1.00 82.62 78 GLU A CA 1
ATOM 547 C C . GLU A 1 78 ? -14.488 -7.211 15.180 1.00 82.62 78 GLU A C 1
ATOM 549 O O . GLU A 1 78 ? -15.603 -6.895 15.601 1.00 82.62 78 GLU A O 1
ATOM 554 N N . VAL A 1 79 ? -14.243 -7.288 13.869 1.00 83.12 79 VAL A N 1
ATOM 555 C CA . VAL A 1 79 ? -15.292 -7.072 12.860 1.00 83.12 79 VAL A CA 1
ATOM 556 C C . VAL A 1 79 ? -16.408 -8.114 13.004 1.00 83.12 79 VAL A C 1
ATOM 558 O O . VAL A 1 79 ? -17.586 -7.754 12.964 1.00 83.12 79 VAL A O 1
ATOM 561 N N . ALA A 1 80 ? -16.073 -9.385 13.260 1.00 85.81 80 ALA A N 1
ATOM 562 C CA . ALA A 1 80 ? -17.064 -10.430 13.523 1.00 85.81 80 ALA A CA 1
ATOM 563 C C . ALA A 1 80 ? -17.885 -10.164 14.801 1.00 85.81 80 ALA A C 1
ATOM 565 O O . ALA A 1 80 ? -19.081 -10.458 14.839 1.00 85.81 80 ALA A O 1
ATOM 566 N N . LYS A 1 81 ? -17.288 -9.529 15.819 1.00 86.56 81 LYS A N 1
ATOM 567 C CA . LYS A 1 81 ? -17.979 -9.058 17.036 1.00 86.56 81 LYS A CA 1
ATOM 568 C C . LYS A 1 81 ? -18.847 -7.807 16.823 1.00 86.56 81 LYS A C 1
ATOM 570 O O . LYS A 1 81 ? -19.402 -7.293 17.790 1.00 86.56 81 LYS A O 1
ATOM 575 N N . LYS A 1 82 ? -19.008 -7.323 15.583 1.00 85.81 82 LYS A N 1
ATOM 576 C CA . LYS A 1 82 ? -19.730 -6.085 15.222 1.00 85.81 82 LYS A CA 1
ATOM 577 C C . LYS A 1 82 ? -19.085 -4.806 15.767 1.00 85.81 82 LYS A C 1
ATOM 579 O O . LYS A 1 82 ? -19.765 -3.798 15.956 1.00 85.81 82 LYS A O 1
ATOM 584 N N . ASN A 1 83 ? -17.773 -4.818 15.983 1.00 88.38 83 ASN A N 1
ATOM 585 C CA . ASN A 1 83 ? -17.042 -3.626 16.375 1.00 88.38 83 ASN A CA 1
ATOM 586 C C . ASN A 1 83 ? -16.875 -2.675 15.174 1.00 88.38 83 ASN A C 1
ATOM 588 O O . ASN A 1 83 ? -16.039 -2.880 14.289 1.00 88.38 83 ASN A O 1
ATOM 592 N N . ILE A 1 84 ? -17.687 -1.615 15.147 1.00 88.69 84 ILE A N 1
ATOM 593 C CA . ILE A 1 84 ? -17.708 -0.626 14.060 1.00 88.69 84 ILE A CA 1
ATOM 594 C C . ILE A 1 84 ? -16.401 0.181 14.016 1.00 88.69 84 ILE A C 1
ATOM 596 O O . ILE A 1 84 ? -15.954 0.561 12.935 1.00 88.69 84 ILE A O 1
ATOM 600 N N . ALA A 1 85 ? -15.753 0.411 15.161 1.00 85.56 85 ALA A N 1
ATOM 601 C CA . ALA A 1 85 ? -14.508 1.171 15.229 1.00 85.56 85 ALA A CA 1
ATOM 602 C C . ALA A 1 85 ? -13.379 0.468 14.464 1.00 85.56 85 ALA A C 1
ATOM 604 O O . ALA A 1 85 ? -12.720 1.071 13.614 1.00 85.56 85 ALA A O 1
ATOM 605 N N . VAL A 1 86 ? -13.215 -0.834 14.708 1.00 86.62 86 VAL A N 1
ATOM 606 C CA . VAL A 1 86 ? -12.216 -1.656 14.015 1.00 86.62 86 VAL A CA 1
ATOM 607 C C . VAL A 1 86 ? -12.570 -1.822 12.537 1.00 86.62 86 VAL A C 1
ATOM 609 O O . VAL A 1 86 ? -11.682 -1.758 11.687 1.00 86.62 86 VAL A O 1
ATOM 612 N N . ALA A 1 87 ? -13.859 -1.948 12.206 1.00 87.62 87 ALA A N 1
ATOM 613 C CA . ALA A 1 87 ? -14.315 -2.002 10.818 1.00 87.62 87 ALA A CA 1
ATOM 614 C C . ALA A 1 87 ? -13.983 -0.716 10.036 1.00 87.62 87 ALA A C 1
ATOM 616 O O . ALA A 1 87 ? -13.522 -0.795 8.898 1.00 87.62 87 ALA A O 1
ATOM 617 N N . LEU A 1 88 ? -14.163 0.464 10.642 1.00 89.69 88 LEU A N 1
ATOM 618 C CA . LEU A 1 88 ? -13.815 1.746 10.019 1.00 89.69 88 LEU A CA 1
ATOM 619 C C . LEU A 1 88 ? -12.310 1.884 9.801 1.00 89.69 88 LEU A C 1
ATOM 621 O O . LEU A 1 88 ? -11.883 2.273 8.714 1.00 89.69 88 LEU A O 1
ATOM 625 N N . LEU A 1 89 ? -11.504 1.522 10.798 1.00 88.56 89 LEU A N 1
ATOM 626 C CA . LEU A 1 89 ? -10.049 1.523 10.675 1.00 88.56 89 LEU A CA 1
ATOM 627 C C . LEU A 1 89 ? -9.581 0.562 9.568 1.00 88.56 89 LEU A C 1
ATOM 629 O O . LEU A 1 89 ? -8.754 0.941 8.736 1.00 88.56 89 LEU A O 1
ATOM 633 N N . ALA A 1 90 ? -10.155 -0.643 9.498 1.00 87.38 90 ALA A N 1
ATOM 634 C CA . ALA A 1 90 ? -9.868 -1.603 8.436 1.00 87.38 90 ALA A CA 1
ATOM 635 C C . ALA A 1 90 ? -10.264 -1.060 7.055 1.00 87.38 90 ALA A C 1
ATOM 637 O O . ALA A 1 90 ? -9.477 -1.151 6.114 1.00 87.38 90 ALA A O 1
ATOM 638 N N . ALA A 1 91 ? -11.438 -0.435 6.932 1.00 89.31 91 ALA A N 1
ATOM 639 C CA . ALA A 1 91 ? -11.885 0.185 5.687 1.00 89.31 91 ALA A CA 1
ATOM 640 C C . ALA A 1 91 ? -10.924 1.295 5.228 1.00 89.31 91 ALA A C 1
ATOM 642 O O . ALA A 1 91 ? -10.506 1.308 4.069 1.00 89.31 91 ALA A O 1
ATOM 643 N N . GLY A 1 92 ? -1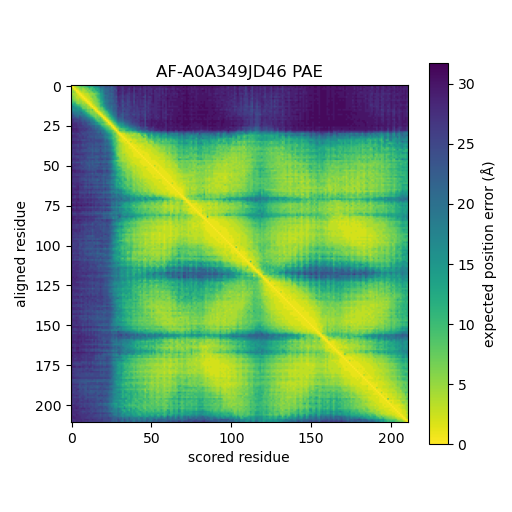0.505 2.179 6.138 1.00 89.50 92 GLY A N 1
ATOM 644 C CA . GLY A 1 92 ? -9.522 3.224 5.842 1.00 89.50 92 GLY A CA 1
ATOM 645 C C . GLY A 1 92 ? -8.164 2.662 5.421 1.00 89.50 92 GLY A C 1
ATOM 646 O O . GLY A 1 92 ? -7.560 3.155 4.467 1.00 89.50 92 GLY A O 1
ATOM 647 N N . ALA A 1 93 ? -7.709 1.585 6.068 1.00 87.06 93 ALA A N 1
ATOM 648 C CA . ALA A 1 93 ? -6.486 0.887 5.686 1.00 87.06 93 ALA A CA 1
ATOM 649 C C . ALA A 1 93 ? -6.592 0.294 4.274 1.00 87.06 93 ALA A C 1
ATOM 651 O O . ALA A 1 93 ? -5.705 0.519 3.456 1.00 87.06 93 ALA A O 1
ATOM 652 N N . VAL A 1 94 ? -7.685 -0.400 3.946 1.00 87.81 94 VAL A N 1
ATOM 653 C CA . VAL A 1 94 ? -7.904 -0.973 2.606 1.00 87.81 94 VAL A CA 1
ATOM 654 C C . VAL A 1 94 ? -7.939 0.121 1.535 1.00 87.81 94 VAL A C 1
ATOM 656 O O . VAL A 1 94 ? -7.278 -0.010 0.503 1.00 87.81 94 VAL A O 1
ATOM 659 N N . ILE A 1 95 ? -8.650 1.227 1.774 1.00 89.62 95 ILE A N 1
ATOM 660 C CA . ILE A 1 95 ? -8.694 2.367 0.842 1.00 89.62 95 ILE A CA 1
ATOM 661 C C . ILE A 1 95 ? -7.295 2.970 0.657 1.00 89.62 95 ILE A C 1
ATOM 663 O O . ILE A 1 95 ? -6.895 3.312 -0.455 1.00 89.62 95 ILE A O 1
ATOM 667 N N . SER A 1 96 ? -6.524 3.067 1.738 1.00 87.06 96 SER A N 1
ATOM 668 C CA . SER A 1 96 ? -5.153 3.565 1.683 1.00 87.06 96 SER A CA 1
ATOM 669 C C . SER A 1 96 ? -4.246 2.657 0.850 1.00 87.06 96 SER A C 1
ATOM 671 O O . SER A 1 96 ? -3.605 3.112 -0.101 1.00 87.06 96 SER A O 1
ATOM 673 N N . TYR A 1 97 ? -4.257 1.352 1.134 1.00 83.25 97 TYR A N 1
ATOM 674 C CA . TYR A 1 97 ? -3.459 0.372 0.403 1.00 83.25 97 TYR A CA 1
ATOM 675 C C . TYR A 1 97 ? -3.845 0.297 -1.071 1.00 83.25 97 TYR A C 1
ATOM 677 O O . TYR A 1 97 ? -2.962 0.267 -1.919 1.00 83.25 97 TYR A O 1
ATOM 685 N N . THR A 1 98 ? -5.136 0.318 -1.401 1.00 85.19 98 THR A N 1
ATOM 686 C CA . THR A 1 98 ? -5.589 0.280 -2.802 1.00 85.19 98 THR A CA 1
ATOM 687 C C . THR A 1 98 ? -5.115 1.494 -3.596 1.00 85.19 98 THR A C 1
ATOM 689 O O . THR A 1 98 ? -4.677 1.330 -4.731 1.00 85.19 98 THR A O 1
ATOM 692 N N . ARG A 1 99 ? -5.104 2.694 -3.002 1.00 85.81 99 ARG A N 1
ATOM 693 C CA . ARG A 1 99 ? -4.562 3.897 -3.658 1.00 85.81 99 ARG A CA 1
ATOM 694 C C . ARG A 1 99 ? -3.062 3.803 -3.918 1.00 85.81 99 ARG A C 1
ATOM 696 O O . ARG A 1 99 ? -2.612 4.159 -5.002 1.00 85.81 99 ARG A O 1
ATOM 703 N N . VAL A 1 100 ? -2.291 3.319 -2.946 1.00 82.06 100 VAL A N 1
ATOM 704 C CA . VAL A 1 100 ? -0.830 3.218 -3.093 1.00 82.06 100 VAL A CA 1
ATOM 705 C C . VAL A 1 100 ? -0.430 2.064 -4.016 1.00 82.06 100 VAL A C 1
ATOM 707 O O . VAL A 1 100 ? 0.479 2.201 -4.824 1.00 82.06 100 VAL A O 1
ATOM 710 N N . VAL A 1 101 ? -1.119 0.927 -3.941 1.00 80.75 101 VAL A N 1
ATOM 711 C CA . VAL A 1 101 ? -0.863 -0.216 -4.829 1.00 80.75 101 VAL A CA 1
ATOM 712 C C . VAL A 1 101 ? -1.327 0.091 -6.252 1.00 80.75 101 VAL A C 1
ATOM 714 O O . VAL A 1 101 ? -0.658 -0.313 -7.200 1.00 80.75 101 VAL A O 1
ATOM 717 N N . GLY A 1 102 ? -2.409 0.861 -6.415 1.00 81.31 102 GLY A N 1
ATOM 718 C CA . GLY A 1 102 ? -2.893 1.323 -7.716 1.00 81.31 102 GLY A CA 1
ATOM 719 C C . GLY A 1 102 ? -1.817 2.051 -8.523 1.00 81.31 102 GLY A C 1
ATOM 720 O O . GLY A 1 102 ? -1.604 1.714 -9.683 1.00 81.31 102 GLY A O 1
ATOM 721 N N . SER A 1 103 ? -1.045 2.952 -7.902 1.00 76.50 103 SER A N 1
ATOM 722 C CA . SER A 1 103 ? 0.057 3.641 -8.597 1.00 76.50 103 SER A CA 1
ATOM 723 C C . SER A 1 103 ? 1.215 2.703 -8.984 1.00 76.50 103 SER A C 1
ATOM 725 O O . SER A 1 103 ? 1.875 2.902 -10.011 1.00 76.50 103 SER A O 1
ATOM 727 N N . GLY A 1 104 ? 1.440 1.641 -8.204 1.00 74.19 104 GLY A N 1
ATOM 728 C CA . GLY A 1 104 ? 2.372 0.563 -8.542 1.00 74.19 104 GLY A CA 1
ATOM 729 C C . GLY A 1 104 ? 1.906 -0.256 -9.751 1.00 74.19 104 GLY A C 1
ATOM 730 O O . GLY A 1 104 ? 2.684 -0.477 -10.682 1.00 74.19 104 GLY A O 1
ATOM 731 N N . ILE A 1 105 ? 0.626 -0.643 -9.776 1.00 76.25 105 ILE A N 1
ATOM 732 C CA . ILE A 1 105 ? 0.004 -1.390 -10.881 1.00 76.25 105 ILE A CA 1
ATOM 733 C C . ILE A 1 105 ? -0.016 -0.551 -12.165 1.00 76.25 105 ILE A C 1
ATOM 735 O O . ILE A 1 105 ? 0.322 -1.067 -13.229 1.00 76.25 105 ILE A O 1
ATOM 739 N N . ASP A 1 106 ? -0.318 0.745 -12.087 1.00 76.56 106 ASP A N 1
ATOM 740 C CA . ASP A 1 106 ? -0.279 1.653 -13.242 1.00 76.56 106 ASP A CA 1
ATOM 741 C C . ASP A 1 106 ? 1.119 1.731 -13.864 1.00 76.56 106 ASP A C 1
ATOM 743 O O . ASP A 1 106 ? 1.275 1.783 -15.085 1.00 76.56 106 ASP A O 1
ATOM 747 N N . SER A 1 107 ? 2.159 1.707 -13.032 1.00 71.00 107 SER A N 1
ATOM 748 C CA . SER A 1 107 ? 3.547 1.730 -13.502 1.00 71.00 107 SER A CA 1
ATOM 749 C C . SER A 1 107 ? 3.918 0.432 -14.226 1.00 71.00 107 SER A C 1
ATOM 751 O O . SER A 1 107 ? 4.533 0.471 -15.290 1.00 71.00 107 SER A O 1
ATOM 753 N N . MET A 1 108 ? 3.485 -0.716 -13.694 1.00 72.25 108 MET A N 1
ATOM 754 C CA . MET A 1 108 ? 3.647 -2.019 -14.348 1.00 72.25 108 MET A CA 1
ATOM 755 C C . MET A 1 108 ? 2.855 -2.106 -15.662 1.00 72.25 108 MET A C 1
ATOM 757 O O . MET A 1 108 ? 3.364 -2.619 -16.656 1.00 72.25 108 MET A O 1
ATOM 761 N N . THR A 1 109 ? 1.647 -1.541 -15.688 1.00 75.44 109 THR A N 1
ATOM 762 C CA . THR A 1 109 ? 0.786 -1.446 -16.877 1.00 75.44 109 THR A CA 1
ATOM 763 C C . THR A 1 109 ? 1.467 -0.673 -18.001 1.00 75.44 109 THR A C 1
ATOM 765 O O . THR A 1 109 ? 1.492 -1.119 -19.145 1.00 75.44 109 THR A O 1
ATOM 768 N N . LYS A 1 110 ? 2.071 0.475 -17.676 1.00 72.12 110 LYS A N 1
ATOM 769 C CA . LYS A 1 110 ? 2.823 1.289 -18.641 1.00 72.12 110 LYS A CA 1
ATOM 770 C C . LYS A 1 110 ? 4.040 0.539 -19.192 1.00 72.12 110 LYS A C 1
ATOM 772 O O . LYS A 1 110 ? 4.284 0.593 -20.394 1.00 72.12 110 LYS A O 1
ATOM 777 N N . GLY A 1 111 ? 4.754 -0.203 -18.342 1.00 68.00 111 GLY A N 1
ATOM 778 C CA . GLY A 1 111 ? 5.868 -1.059 -18.760 1.00 68.00 111 GLY A CA 1
ATOM 779 C C . GLY A 1 111 ? 5.444 -2.171 -19.725 1.00 68.00 111 GLY A C 1
ATOM 780 O O . GLY A 1 111 ? 6.086 -2.373 -20.753 1.00 68.00 111 GLY A O 1
ATOM 781 N N . LEU A 1 112 ? 4.322 -2.842 -19.442 1.00 65.50 112 LEU A N 1
ATOM 782 C CA . LEU A 1 112 ? 3.785 -3.900 -20.304 1.00 65.50 112 LEU A CA 1
ATOM 783 C C . LEU A 1 112 ? 3.232 -3.354 -21.631 1.00 65.50 112 LEU A C 1
ATOM 785 O O . LEU A 1 112 ? 3.444 -3.961 -22.678 1.00 65.50 112 LEU A O 1
ATOM 789 N N . GLY A 1 113 ? 2.583 -2.186 -21.612 1.00 66.69 113 GLY A N 1
ATOM 790 C CA . GLY A 1 113 ? 2.135 -1.495 -22.826 1.00 66.69 113 GLY A CA 1
ATOM 791 C C . GLY A 1 113 ? 3.292 -1.120 -23.758 1.00 66.69 113 GLY A C 1
ATOM 792 O O . GLY A 1 113 ? 3.171 -1.262 -24.972 1.00 66.69 113 GLY A O 1
ATOM 793 N N . SER A 1 114 ? 4.443 -0.735 -23.195 1.00 64.25 114 SER A N 1
ATOM 794 C CA . SER A 1 114 ? 5.671 -0.490 -23.966 1.00 64.25 114 SER A CA 1
ATOM 795 C C . SER A 1 114 ? 6.236 -1.768 -24.603 1.00 64.25 114 SER A C 1
ATOM 797 O O . SER A 1 114 ? 6.794 -1.708 -25.694 1.00 64.25 114 SER A O 1
ATOM 799 N N . LEU A 1 115 ? 6.061 -2.928 -23.955 1.00 58.78 115 LEU A N 1
ATOM 800 C CA . LEU A 1 115 ? 6.471 -4.243 -24.469 1.00 58.78 115 LEU A CA 1
ATOM 801 C C . LEU A 1 115 ? 5.593 -4.697 -25.648 1.00 58.78 115 LEU A C 1
ATOM 803 O O . LEU A 1 115 ? 6.092 -5.249 -26.627 1.00 58.78 115 LEU A O 1
ATOM 807 N N . ALA A 1 116 ? 4.284 -4.444 -25.568 1.00 59.97 116 ALA A N 1
ATOM 808 C CA . ALA A 1 116 ? 3.323 -4.794 -26.614 1.00 59.97 116 ALA A CA 1
ATOM 809 C C . ALA A 1 116 ? 3.473 -3.937 -27.889 1.00 59.97 116 ALA A C 1
ATOM 811 O O . ALA A 1 116 ? 3.075 -4.376 -28.965 1.00 59.97 116 ALA A O 1
ATOM 812 N N . GLY A 1 117 ? 4.074 -2.745 -27.782 1.00 61.91 117 GLY A N 1
ATOM 813 C CA . GLY A 1 117 ? 4.335 -1.829 -28.900 1.00 61.91 117 GLY A CA 1
ATOM 814 C C . GLY A 1 117 ? 5.514 -2.204 -29.810 1.00 61.91 117 GLY A C 1
ATOM 815 O O . GLY A 1 117 ? 5.724 -1.532 -30.815 1.00 61.91 117 GLY A O 1
ATOM 816 N N . GLY A 1 118 ? 6.266 -3.269 -29.497 1.00 57.91 118 GLY A N 1
ATOM 817 C CA . GLY A 1 118 ? 7.327 -3.811 -30.362 1.00 57.91 118 GLY A CA 1
ATOM 818 C C . GLY A 1 118 ? 8.770 -3.529 -29.920 1.00 57.91 118 GLY A C 1
ATOM 819 O O . GLY A 1 118 ? 9.692 -4.124 -30.476 1.00 57.91 118 GLY A O 1
ATOM 820 N N . GLU A 1 119 ? 8.995 -2.711 -28.889 1.00 62.97 119 GLU A N 1
ATOM 821 C CA . GLU A 1 119 ? 10.324 -2.501 -28.296 1.00 62.97 119 GLU A CA 1
ATOM 822 C C . GLU A 1 119 ? 10.572 -3.507 -27.160 1.00 62.97 119 GLU A C 1
ATOM 824 O O . GLU A 1 119 ? 10.316 -3.252 -25.981 1.00 62.97 119 GLU A O 1
ATOM 829 N N . TRP A 1 120 ? 11.069 -4.692 -27.528 1.00 60.69 120 TRP A N 1
ATOM 830 C CA . TRP A 1 120 ? 11.310 -5.800 -26.594 1.00 60.69 120 TRP A CA 1
ATOM 831 C C . TRP A 1 120 ? 12.297 -5.450 -25.463 1.00 60.69 120 TRP A C 1
ATOM 833 O O . TRP A 1 120 ? 12.120 -5.930 -24.345 1.00 60.69 120 TRP A O 1
ATOM 843 N N . SER A 1 121 ? 13.304 -4.595 -25.704 1.00 58.47 121 SER A N 1
ATOM 844 C CA . SER A 1 121 ? 14.226 -4.145 -24.645 1.00 58.47 121 SER A CA 1
ATOM 845 C C . SER A 1 121 ? 13.549 -3.168 -23.682 1.00 58.47 121 SER A C 1
ATOM 847 O O . SER A 1 121 ? 13.578 -3.375 -22.466 1.00 58.47 121 SER A O 1
ATOM 849 N N . ALA A 1 122 ? 12.857 -2.160 -24.217 1.00 61.75 122 ALA A N 1
ATOM 850 C CA . ALA A 1 122 ? 12.179 -1.132 -23.435 1.00 61.75 122 ALA A CA 1
ATOM 851 C C . ALA A 1 122 ? 11.054 -1.705 -22.567 1.00 61.75 122 ALA A C 1
ATOM 853 O O . ALA A 1 122 ? 10.894 -1.308 -21.413 1.00 61.75 122 ALA A O 1
ATOM 854 N N . GLY A 1 123 ? 10.301 -2.682 -23.073 1.00 65.69 123 GLY A N 1
ATOM 855 C CA . GLY A 1 123 ? 9.231 -3.283 -22.292 1.00 65.69 123 GLY A CA 1
ATOM 856 C C . GLY A 1 123 ? 9.712 -4.255 -21.210 1.00 65.69 123 GLY A C 1
ATOM 857 O O . GLY A 1 123 ? 9.080 -4.326 -20.158 1.00 65.69 123 GLY A O 1
ATOM 858 N N . VAL A 1 124 ? 10.823 -4.988 -21.403 1.00 66.44 124 VAL A N 1
ATOM 859 C CA . VAL A 1 124 ? 11.371 -5.863 -20.343 1.00 66.44 124 VAL A CA 1
ATOM 860 C C . VAL A 1 124 ? 11.936 -4.995 -19.225 1.00 66.44 124 VAL A C 1
ATOM 862 O O . VAL A 1 124 ? 11.655 -5.238 -18.051 1.00 66.44 124 VAL A O 1
ATOM 865 N N . VAL A 1 125 ? 12.652 -3.926 -19.585 1.00 66.25 125 VAL A N 1
ATOM 866 C CA . VAL A 1 125 ? 13.118 -2.912 -18.632 1.00 66.25 125 VAL A CA 1
ATOM 867 C C . VAL A 1 125 ? 11.931 -2.240 -17.937 1.00 66.25 125 VAL A C 1
ATOM 869 O O . VAL A 1 125 ? 11.948 -2.105 -16.717 1.00 66.25 125 VAL A O 1
ATOM 872 N N . GLY A 1 126 ? 10.868 -1.896 -18.668 1.00 68.25 126 GLY A N 1
ATOM 873 C CA . GLY A 1 126 ? 9.641 -1.316 -18.120 1.00 68.25 126 GLY A CA 1
ATOM 874 C C . GLY A 1 126 ? 8.889 -2.252 -17.171 1.00 68.25 126 GLY A C 1
ATOM 875 O O . GLY A 1 126 ? 8.384 -1.811 -16.140 1.00 68.25 126 GLY A O 1
ATOM 876 N N . LEU A 1 127 ? 8.846 -3.552 -17.466 1.00 69.19 127 LEU A N 1
ATOM 877 C CA . LEU A 1 127 ? 8.229 -4.561 -16.607 1.00 69.19 127 LEU A CA 1
ATOM 878 C C . LEU A 1 127 ? 9.045 -4.785 -15.327 1.00 69.19 127 LEU A C 1
ATOM 880 O O . LEU A 1 127 ? 8.476 -4.805 -14.236 1.00 69.19 127 LEU A O 1
ATOM 884 N N . ILE A 1 128 ? 10.375 -4.881 -15.436 1.00 70.06 128 ILE A N 1
ATOM 885 C CA . ILE A 1 128 ? 11.281 -4.972 -14.281 1.00 70.06 128 ILE A CA 1
ATOM 886 C C . ILE A 1 128 ? 11.174 -3.704 -13.427 1.00 70.06 128 ILE A C 1
ATOM 888 O O . ILE A 1 128 ? 11.012 -3.797 -12.211 1.00 70.06 128 ILE A O 1
ATOM 892 N N . ALA A 1 129 ? 11.181 -2.525 -14.052 1.00 70.00 129 ALA A N 1
ATOM 893 C CA . ALA A 1 129 ? 10.965 -1.250 -13.378 1.00 70.00 129 ALA A CA 1
ATOM 894 C C . ALA A 1 129 ? 9.609 -1.219 -12.659 1.00 70.00 129 ALA A C 1
ATOM 896 O O . ALA A 1 129 ? 9.537 -0.797 -11.508 1.00 70.00 129 ALA A O 1
ATOM 897 N N . GLY A 1 130 ? 8.549 -1.723 -13.298 1.00 72.44 130 GLY A N 1
ATOM 898 C CA . GLY A 1 130 ? 7.215 -1.853 -12.719 1.00 72.44 130 GLY A CA 1
ATOM 899 C C . GLY A 1 130 ? 7.177 -2.776 -11.500 1.00 72.44 130 GLY A C 1
ATOM 900 O O . GLY A 1 130 ? 6.601 -2.410 -10.477 1.00 72.44 130 GLY A O 1
ATOM 901 N N . MET A 1 131 ? 7.840 -3.935 -11.562 1.00 72.25 131 MET A N 1
ATOM 902 C CA . MET A 1 131 ? 7.931 -4.861 -10.428 1.00 72.25 131 MET A CA 1
ATOM 903 C C . MET A 1 131 ? 8.747 -4.288 -9.265 1.00 72.25 131 MET A C 1
ATOM 905 O O . MET A 1 131 ? 8.329 -4.396 -8.111 1.00 72.25 131 MET A O 1
ATOM 909 N N . ILE A 1 132 ? 9.883 -3.642 -9.548 1.00 77.62 132 ILE A N 1
ATOM 910 C CA . ILE A 1 132 ? 10.679 -2.956 -8.521 1.00 77.62 132 ILE A CA 1
ATOM 911 C C . ILE A 1 132 ? 9.843 -1.843 -7.892 1.00 77.62 132 ILE A C 1
ATOM 913 O O . ILE A 1 132 ? 9.773 -1.739 -6.668 1.00 77.62 132 ILE A O 1
ATOM 917 N N . ASN A 1 133 ? 9.158 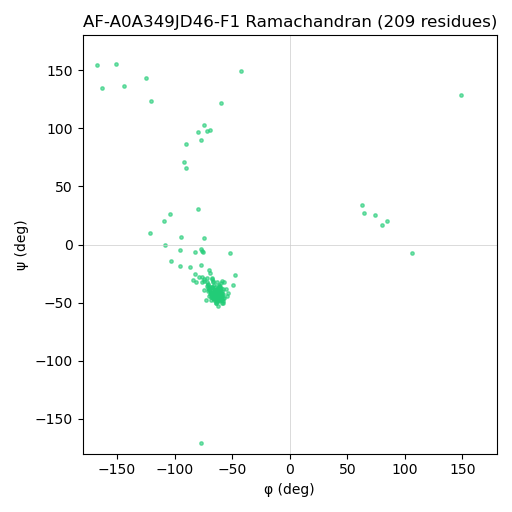-1.050 -8.714 1.00 77.75 133 ASN A N 1
ATOM 918 C CA . ASN A 1 133 ? 8.318 0.034 -8.239 1.00 77.75 133 ASN A CA 1
ATOM 919 C C . ASN A 1 133 ? 7.171 -0.459 -7.357 1.00 77.75 133 ASN A C 1
ATOM 921 O O . ASN A 1 133 ? 6.885 0.149 -6.334 1.00 77.75 133 ASN A O 1
ATOM 925 N N . LEU A 1 134 ? 6.544 -1.581 -7.705 1.00 78.50 134 LEU A N 1
ATOM 926 C CA . LEU A 1 134 ? 5.531 -2.212 -6.871 1.00 78.50 134 LEU A CA 1
ATOM 927 C C . LEU A 1 134 ? 6.103 -2.640 -5.509 1.00 78.50 134 LEU A C 1
ATOM 929 O O . LEU A 1 134 ? 5.490 -2.378 -4.474 1.00 78.50 134 LEU A O 1
ATOM 933 N N . GLY A 1 135 ? 7.288 -3.256 -5.489 1.00 79.94 135 GLY A N 1
ATOM 934 C CA . GLY A 1 135 ? 7.970 -3.618 -4.243 1.00 79.94 135 GLY A CA 1
ATOM 935 C C . GLY A 1 135 ? 8.278 -2.396 -3.373 1.00 79.94 135 GLY A C 1
ATOM 936 O O . GLY A 1 135 ? 8.008 -2.395 -2.169 1.00 79.94 135 GLY A O 1
ATOM 937 N N . VAL A 1 136 ? 8.769 -1.321 -3.993 1.00 79.81 136 VAL A N 1
ATOM 938 C CA . VAL A 1 136 ? 9.019 -0.036 -3.329 1.00 79.81 136 VAL A CA 1
ATOM 939 C C . VAL A 1 136 ? 7.716 0.581 -2.822 1.00 79.81 136 VAL A C 1
ATOM 941 O O . VAL A 1 136 ? 7.664 1.001 -1.671 1.00 79.81 136 VAL A O 1
ATOM 944 N N . ALA A 1 137 ? 6.646 0.577 -3.617 1.00 77.12 137 ALA A N 1
ATOM 945 C CA . ALA A 1 137 ? 5.335 1.094 -3.233 1.00 77.12 137 ALA A CA 1
ATOM 946 C C . ALA A 1 137 ? 4.800 0.394 -1.978 1.00 77.12 137 ALA A C 1
ATOM 948 O O . ALA A 1 137 ? 4.366 1.058 -1.038 1.00 77.12 137 ALA A O 1
ATOM 949 N N . ILE A 1 138 ? 4.892 -0.939 -1.919 1.00 79.94 138 ILE A N 1
ATOM 950 C CA . ILE A 1 138 ? 4.456 -1.733 -0.761 1.00 79.94 138 ILE A CA 1
ATOM 951 C C . ILE A 1 138 ? 5.323 -1.443 0.474 1.00 79.94 138 ILE A C 1
ATOM 953 O O . ILE A 1 138 ? 4.790 -1.311 1.583 1.00 79.94 138 ILE A O 1
ATOM 957 N N . MET A 1 139 ? 6.644 -1.310 0.304 1.00 82.12 139 MET A N 1
ATOM 958 C CA . MET A 1 139 ? 7.545 -0.940 1.402 1.00 82.12 139 MET A CA 1
ATOM 959 C C . MET A 1 139 ? 7.245 0.459 1.936 1.00 82.12 139 MET A C 1
ATOM 961 O O . MET A 1 139 ? 7.085 0.633 3.144 1.00 82.12 139 MET A O 1
ATOM 965 N N . VAL A 1 140 ? 7.123 1.446 1.049 1.00 82.12 140 VAL A N 1
ATOM 966 C CA . VAL A 1 140 ? 6.836 2.835 1.418 1.00 82.12 140 VAL A CA 1
ATOM 967 C C . VAL A 1 140 ? 5.452 2.942 2.057 1.00 82.12 140 VAL A C 1
ATOM 969 O O . VAL A 1 140 ? 5.320 3.631 3.064 1.00 82.12 140 VAL A O 1
ATOM 972 N N . ALA A 1 141 ? 4.444 2.216 1.562 1.00 79.75 141 ALA A N 1
ATOM 973 C CA . ALA A 1 141 ? 3.121 2.148 2.187 1.00 79.75 141 ALA A CA 1
ATOM 974 C C . ALA A 1 141 ? 3.198 1.621 3.627 1.00 79.75 141 ALA A C 1
ATOM 976 O O . ALA A 1 141 ? 2.680 2.243 4.553 1.00 79.75 141 ALA A O 1
ATOM 977 N N . SER A 1 142 ? 3.886 0.493 3.824 1.00 81.50 142 SER A N 1
ATOM 978 C CA . SER A 1 142 ? 4.064 -0.122 5.146 1.00 81.50 142 SER A CA 1
ATOM 979 C C . SER A 1 142 ? 4.816 0.801 6.109 1.00 81.50 142 SER A C 1
ATOM 981 O O . SER A 1 142 ? 4.448 0.931 7.280 1.00 81.50 142 SER A O 1
ATOM 983 N N . PHE A 1 143 ? 5.848 1.481 5.606 1.00 85.69 143 PHE A N 1
ATOM 984 C CA . PHE A 1 143 ? 6.614 2.451 6.376 1.00 85.69 143 PHE A CA 1
ATOM 985 C C . PHE A 1 143 ? 5.769 3.671 6.749 1.00 85.69 143 PHE A C 1
ATOM 987 O O . PHE A 1 143 ? 5.731 4.053 7.916 1.00 85.69 143 PHE A O 1
ATOM 994 N N . ALA A 1 144 ? 5.042 4.245 5.789 1.00 84.12 144 ALA A N 1
ATOM 995 C CA . ALA A 1 144 ? 4.191 5.404 6.015 1.00 84.12 144 ALA A CA 1
ATOM 996 C C . ALA A 1 144 ? 3.122 5.120 7.070 1.00 84.12 144 ALA A C 1
ATOM 998 O O . ALA A 1 144 ? 2.962 5.912 7.991 1.00 84.12 144 ALA A O 1
ATOM 999 N N . ILE A 1 145 ? 2.466 3.960 7.000 1.00 84.50 145 ILE A N 1
ATOM 1000 C CA . ILE A 1 145 ? 1.475 3.541 7.997 1.00 84.50 145 ILE A CA 1
ATOM 1001 C C . ILE A 1 145 ? 2.112 3.439 9.383 1.00 84.50 145 ILE A C 1
ATOM 1003 O O . ILE A 1 145 ? 1.587 3.999 10.341 1.00 84.50 145 ILE A O 1
ATOM 1007 N N . THR A 1 146 ? 3.284 2.812 9.492 1.00 83.56 146 THR A N 1
ATOM 1008 C CA . THR A 1 146 ? 4.020 2.721 10.764 1.00 83.56 146 THR A CA 1
ATOM 1009 C C . THR A 1 146 ? 4.348 4.102 11.336 1.00 83.56 146 THR A C 1
ATOM 1011 O O . THR A 1 146 ? 4.212 4.333 12.537 1.00 83.56 146 THR A O 1
ATOM 1014 N N . VAL A 1 147 ? 4.773 5.038 10.484 1.00 85.88 147 VAL A N 1
ATOM 1015 C CA . VAL A 1 147 ? 5.053 6.420 10.889 1.00 85.88 147 VAL A CA 1
ATOM 1016 C C . VAL A 1 147 ? 3.774 7.127 11.327 1.00 85.88 147 VAL A C 1
ATOM 1018 O O . VAL A 1 147 ? 3.791 7.795 12.356 1.00 85.88 147 VAL A O 1
ATOM 1021 N N . THR A 1 148 ? 2.664 6.957 10.608 1.00 85.44 148 THR A N 1
ATOM 1022 C CA . THR A 1 148 ? 1.363 7.527 10.975 1.00 85.44 148 THR A CA 1
ATOM 1023 C C . THR A 1 148 ? 0.920 7.068 12.360 1.00 85.44 148 THR A C 1
ATOM 1025 O O . THR A 1 148 ? 0.598 7.923 13.181 1.00 85.44 148 THR A O 1
ATOM 1028 N N . PHE A 1 149 ? 0.979 5.763 12.650 1.00 81.81 149 PHE A N 1
ATOM 1029 C CA . PHE A 1 149 ? 0.655 5.233 13.980 1.00 81.81 149 PHE A CA 1
ATOM 1030 C C . PHE A 1 149 ? 1.588 5.800 15.056 1.00 81.81 149 PHE A C 1
ATOM 1032 O O . PHE A 1 149 ? 1.114 6.342 16.043 1.00 81.81 149 PHE A O 1
ATOM 1039 N N . LYS A 1 150 ? 2.907 5.831 14.824 1.00 84.06 150 LYS A N 1
ATOM 1040 C CA . LYS A 1 150 ? 3.863 6.419 15.784 1.00 84.06 150 LYS A CA 1
ATOM 1041 C C . LYS A 1 150 ? 3.649 7.908 16.055 1.00 84.06 150 LYS A C 1
ATOM 1043 O O . LYS A 1 150 ? 3.935 8.390 17.152 1.00 84.06 150 LYS A O 1
ATOM 1048 N N . VAL A 1 151 ? 3.264 8.670 15.033 1.00 85.00 151 VAL A N 1
ATOM 1049 C CA . VAL A 1 151 ? 2.933 10.090 15.195 1.00 85.00 151 VAL A CA 1
ATOM 1050 C C . VAL A 1 151 ? 1.646 10.218 15.998 1.00 85.00 151 VAL A C 1
ATOM 1052 O O . VAL A 1 151 ? 1.596 11.066 16.885 1.00 85.00 151 VAL A O 1
ATOM 1055 N N . MET A 1 152 ? 0.659 9.357 15.747 1.00 79.69 152 MET A N 1
ATOM 1056 C CA . MET A 1 152 ? -0.580 9.353 16.513 1.00 79.69 152 MET A CA 1
ATOM 1057 C C . MET A 1 152 ? -0.337 8.994 17.976 1.00 79.69 152 MET A C 1
ATOM 1059 O O . MET A 1 152 ? -0.656 9.826 18.812 1.00 79.69 152 MET A O 1
ATOM 1063 N N . ASP A 1 153 ? 0.382 7.905 18.274 1.00 80.31 153 ASP A N 1
ATOM 1064 C CA . ASP A 1 153 ? 0.772 7.504 19.638 1.00 80.31 153 ASP A CA 1
ATOM 1065 C C . ASP A 1 153 ? 1.399 8.662 20.436 1.00 80.31 153 ASP A C 1
ATOM 1067 O O . ASP A 1 153 ? 1.253 8.784 21.654 1.00 80.31 153 ASP A O 1
ATOM 1071 N N . LYS A 1 154 ? 2.149 9.543 19.756 1.00 80.62 154 LYS A N 1
ATOM 1072 C CA . LYS A 1 154 ? 2.745 10.731 20.379 1.00 80.62 154 LYS A CA 1
ATOM 1073 C C . LYS A 1 154 ? 1.736 11.838 20.676 1.00 80.62 154 LYS A C 1
ATOM 1075 O O . LYS A 1 154 ? 1.973 12.591 21.622 1.00 80.62 154 LYS A O 1
ATOM 1080 N N . LEU A 1 155 ? 0.691 11.972 19.869 1.00 79.00 155 LEU A N 1
ATOM 1081 C CA . LEU A 1 155 ? -0.373 12.967 20.008 1.00 79.00 155 LEU A CA 1
ATOM 1082 C C . LEU A 1 155 ? -1.466 12.501 20.983 1.00 79.00 155 LEU A C 1
ATOM 1084 O O . LEU A 1 155 ? -2.036 13.326 21.691 1.00 79.00 155 LEU A O 1
ATOM 1088 N N . THR A 1 156 ? -1.708 11.195 21.080 1.00 77.62 156 THR A N 1
ATOM 1089 C CA . THR A 1 156 ? -2.756 10.556 21.893 1.00 77.62 156 THR A CA 1
ATOM 1090 C C . THR A 1 156 ? -2.216 9.914 23.171 1.00 77.62 156 THR A C 1
ATOM 1092 O O . THR A 1 156 ? -2.856 9.032 23.726 1.00 77.62 156 THR A O 1
ATOM 1095 N N . LYS A 1 157 ? -1.089 10.391 23.722 1.00 67.69 157 LYS A N 1
ATOM 1096 C CA . LYS A 1 157 ? -0.429 9.840 24.934 1.00 67.69 157 LYS A CA 1
ATOM 1097 C C . LYS A 1 157 ? -1.309 9.660 26.192 1.00 67.69 157 LYS A C 1
ATOM 1099 O O . LYS A 1 157 ? -0.818 9.124 27.180 1.00 67.69 157 LYS A O 1
ATOM 1104 N N . GLY A 1 158 ? -2.556 10.131 26.193 1.00 68.94 158 GLY A N 1
ATOM 1105 C CA . GLY A 1 158 ? -3.535 9.932 27.269 1.00 68.94 158 GLY A CA 1
ATOM 1106 C C . GLY A 1 158 ? -4.686 8.973 26.939 1.00 68.94 158 GLY A C 1
ATOM 1107 O O . GLY A 1 158 ? -5.549 8.783 27.789 1.00 68.94 158 GLY A O 1
ATOM 1108 N N . ILE A 1 159 ? -4.732 8.401 25.734 1.00 74.38 159 ILE A N 1
ATOM 1109 C CA . ILE A 1 159 ? -5.794 7.506 25.268 1.00 74.38 159 ILE A CA 1
ATOM 1110 C C . ILE A 1 159 ? -5.158 6.164 24.903 1.00 74.38 159 ILE A C 1
ATOM 1112 O O . ILE A 1 159 ? -4.264 6.109 24.063 1.00 74.38 159 ILE A O 1
ATOM 1116 N N . ASP A 1 160 ? -5.624 5.076 25.518 1.00 77.31 160 ASP A N 1
ATOM 1117 C CA . ASP A 1 160 ? -5.245 3.727 25.097 1.00 77.31 160 ASP A CA 1
ATOM 1118 C C . ASP A 1 160 ? -6.037 3.368 23.838 1.00 77.31 160 ASP A C 1
ATOM 1120 O O . ASP A 1 160 ? -7.146 2.842 23.887 1.00 77.31 160 ASP A O 1
ATOM 1124 N N . GLU A 1 161 ? -5.469 3.693 22.683 1.00 73.69 161 GLU A N 1
ATOM 1125 C CA . GLU A 1 161 ? -6.101 3.502 21.379 1.00 73.69 161 GLU A CA 1
ATOM 1126 C C . GLU A 1 161 ? -6.496 2.051 21.122 1.00 73.69 161 GLU A C 1
ATOM 1128 O O . GLU A 1 161 ? -7.504 1.790 20.465 1.00 73.69 161 GLU A O 1
ATOM 1133 N N . LYS A 1 162 ? -5.727 1.100 21.661 1.00 76.19 162 LYS A N 1
ATOM 1134 C CA . LYS A 1 162 ? -6.039 -0.322 21.563 1.00 76.19 162 LYS A CA 1
ATOM 1135 C C . LYS A 1 162 ? -7.281 -0.642 22.385 1.00 76.19 162 LYS A C 1
ATOM 1137 O O . LYS A 1 162 ? -8.172 -1.327 21.880 1.00 76.19 162 LYS A O 1
ATOM 1142 N N . ALA A 1 163 ? -7.341 -0.164 23.626 1.00 78.12 163 ALA A N 1
ATOM 1143 C CA . ALA A 1 163 ? -8.505 -0.354 24.484 1.00 78.12 163 ALA A CA 1
ATOM 1144 C C . ALA A 1 163 ? -9.747 0.342 23.911 1.00 78.12 163 ALA A C 1
ATOM 1146 O O . ALA A 1 163 ? -10.817 -0.256 23.903 1.00 78.12 163 ALA A O 1
ATOM 1147 N N . GLU A 1 164 ? -9.608 1.544 23.355 1.00 81.88 164 GLU A N 1
ATOM 1148 C CA . GLU A 1 164 ? -10.705 2.286 22.727 1.00 81.88 164 GLU A CA 1
ATOM 1149 C C . GLU A 1 164 ? -11.199 1.617 21.438 1.00 81.88 164 GLU A C 1
ATOM 1151 O O . GLU A 1 164 ? -12.406 1.474 21.230 1.00 81.88 164 GLU A O 1
ATOM 1156 N N . LEU A 1 165 ? -10.287 1.147 20.579 1.00 80.75 165 LEU A N 1
ATOM 1157 C CA . LEU A 1 165 ? -10.653 0.409 19.369 1.00 80.75 165 LEU A CA 1
ATOM 1158 C C . LEU A 1 165 ? -11.318 -0.919 19.721 1.00 80.75 165 LEU A C 1
ATOM 1160 O O . LEU A 1 165 ? -12.379 -1.212 19.181 1.00 80.75 165 LEU A O 1
ATOM 1164 N N . SER A 1 166 ? -10.758 -1.697 20.653 1.00 77.62 166 SER A N 1
ATOM 1165 C CA . SER A 1 166 ? -11.366 -2.953 21.121 1.00 77.62 166 SER A CA 1
ATOM 1166 C C . SER A 1 166 ? -12.668 -2.727 21.895 1.00 77.62 166 SER A C 1
ATOM 1168 O O . SER A 1 166 ? -13.543 -3.588 21.874 1.00 77.62 166 SER A O 1
ATOM 1170 N N . GLY A 1 167 ? -12.806 -1.581 22.559 1.00 79.38 167 GLY A N 1
ATOM 1171 C CA . GLY A 1 167 ? -14.006 -1.151 23.276 1.00 79.38 167 GLY A CA 1
ATOM 1172 C C . GLY A 1 167 ? -15.124 -0.660 22.357 1.00 79.38 167 GLY A C 1
ATOM 1173 O O . GLY A 1 167 ? -16.227 -0.390 22.825 1.00 79.38 167 GLY A O 1
ATOM 1174 N N . GLY A 1 168 ? -14.870 -0.564 21.049 1.00 80.62 168 GLY A N 1
ATOM 1175 C CA . GLY A 1 168 ? -15.875 -0.171 20.067 1.00 80.62 168 GLY A CA 1
ATOM 1176 C C . GLY A 1 168 ? -16.047 1.335 19.907 1.00 80.62 168 GLY A C 1
ATOM 1177 O O . GLY A 1 168 ? -17.075 1.772 19.389 1.00 80.62 168 GLY A O 1
ATOM 1178 N N . ASN A 1 169 ? -15.062 2.141 20.309 1.00 86.00 169 ASN A N 1
ATOM 1179 C CA . ASN A 1 169 ? -15.132 3.589 20.166 1.00 86.00 169 ASN A CA 1
ATOM 1180 C C . ASN A 1 169 ? -15.041 4.014 18.692 1.00 86.00 169 ASN A C 1
ATOM 1182 O O . ASN A 1 169 ? -13.965 4.148 18.099 1.00 86.00 169 ASN A O 1
ATOM 1186 N N . ILE A 1 170 ? -16.210 4.268 18.105 1.00 87.62 170 ILE A N 1
ATOM 1187 C CA . ILE A 1 170 ? -16.380 4.639 16.697 1.00 87.62 170 ILE A CA 1
ATOM 1188 C C . ILE A 1 170 ? -15.603 5.917 16.353 1.00 87.62 170 ILE A C 1
ATOM 1190 O O . ILE A 1 170 ? -15.110 6.034 15.232 1.00 87.62 170 ILE A O 1
ATOM 1194 N N . ALA A 1 171 ? -15.443 6.853 17.296 1.00 85.69 171 ALA A N 1
ATOM 1195 C CA . ALA A 1 171 ? -14.744 8.113 17.050 1.00 85.69 171 ALA A CA 1
ATOM 1196 C C . ALA A 1 171 ? -13.264 7.884 16.708 1.00 85.69 171 ALA A C 1
ATOM 1198 O O . ALA A 1 171 ? -12.766 8.450 15.735 1.00 85.69 171 ALA A O 1
ATOM 1199 N N . ILE A 1 172 ? -12.586 6.997 17.446 1.00 85.00 172 ILE A N 1
ATOM 1200 C CA . ILE A 1 172 ? -11.189 6.631 17.176 1.00 85.00 172 ILE A CA 1
ATOM 1201 C C . ILE A 1 172 ? -11.081 5.893 15.838 1.00 85.00 172 ILE A C 1
ATOM 1203 O O . ILE A 1 172 ? -10.229 6.232 15.017 1.00 85.00 172 ILE A O 1
ATOM 1207 N N . GLY A 1 173 ? -11.989 4.950 15.563 1.00 85.00 173 GLY A N 1
ATOM 1208 C CA . GLY A 1 173 ? -12.032 4.238 14.281 1.00 85.00 173 GLY A CA 1
ATOM 1209 C C . GLY A 1 173 ? -12.227 5.165 13.074 1.00 85.00 173 GLY A C 1
ATOM 1210 O O . GLY A 1 173 ? -11.531 5.036 12.066 1.00 85.00 173 GLY A O 1
ATOM 1211 N N . ALA A 1 174 ? -13.135 6.139 13.182 1.00 89.25 174 ALA A N 1
ATOM 1212 C CA . ALA A 1 174 ? -13.390 7.134 12.142 1.00 89.25 174 ALA A CA 1
ATOM 1213 C C . ALA A 1 174 ? -12.198 8.082 11.938 1.00 89.25 174 ALA A C 1
ATOM 1215 O O . ALA A 1 174 ? -11.833 8.372 10.797 1.00 89.25 174 ALA A O 1
ATOM 1216 N N . LEU A 1 175 ? -11.565 8.527 13.027 1.00 88.12 175 LEU A N 1
ATOM 1217 C CA . LEU A 1 175 ? -10.385 9.389 12.984 1.00 88.12 175 LEU A CA 1
ATOM 1218 C C . LEU A 1 175 ? -9.225 8.684 12.275 1.00 88.12 175 LEU A C 1
ATOM 1220 O O . LEU A 1 175 ? -8.663 9.223 11.321 1.00 88.12 175 LEU A O 1
ATOM 1224 N N . TYR A 1 176 ? -8.934 7.440 12.659 1.00 86.44 176 TYR A N 1
ATOM 1225 C CA . TYR A 1 176 ? -7.914 6.631 11.998 1.00 86.44 176 TYR A CA 1
ATOM 1226 C C . TYR A 1 176 ? -8.236 6.360 10.529 1.00 86.44 176 TYR A C 1
ATOM 1228 O O . TYR A 1 176 ? -7.351 6.455 9.678 1.00 86.44 176 TYR A O 1
ATOM 1236 N N . CYS A 1 177 ? -9.500 6.083 10.208 1.00 87.94 177 CYS A N 1
ATOM 1237 C CA . CYS A 1 177 ? -9.941 5.913 8.829 1.00 87.94 177 CYS A CA 1
ATOM 1238 C C . CYS A 1 177 ? -9.650 7.162 7.981 1.00 87.94 177 CYS A C 1
ATOM 1240 O O . CYS A 1 177 ? -9.001 7.067 6.937 1.00 87.94 177 CYS A O 1
ATOM 1242 N N . GLY A 1 178 ? -10.053 8.344 8.459 1.00 89.50 178 GLY A N 1
ATOM 1243 C CA . GLY A 1 178 ? -9.826 9.609 7.761 1.00 89.50 178 GLY A CA 1
ATOM 1244 C C . GLY A 1 178 ? -8.343 9.911 7.546 1.00 89.50 178 GLY A C 1
ATOM 1245 O O . GLY A 1 178 ? -7.939 10.323 6.457 1.00 89.50 178 GLY A O 1
ATOM 1246 N N . ILE A 1 179 ? -7.510 9.640 8.551 1.00 88.31 179 ILE A N 1
ATOM 1247 C CA . ILE A 1 179 ? -6.065 9.868 8.468 1.00 88.31 179 ILE A CA 1
ATOM 1248 C C . ILE A 1 179 ? -5.410 8.912 7.480 1.00 88.31 179 ILE A C 1
ATOM 1250 O O . ILE A 1 179 ? -4.625 9.360 6.646 1.00 88.31 179 ILE A O 1
ATOM 1254 N N . LEU A 1 180 ? -5.746 7.620 7.517 1.00 87.88 180 LEU A N 1
ATOM 1255 C CA . LEU A 1 180 ? -5.205 6.644 6.570 1.00 87.88 180 LEU A CA 1
ATOM 1256 C C . LEU A 1 180 ? -5.553 7.026 5.129 1.00 87.88 180 LEU A C 1
ATOM 1258 O O . LEU A 1 180 ? -4.683 6.983 4.259 1.00 87.88 180 LEU A O 1
ATOM 1262 N N . ILE A 1 181 ? -6.783 7.482 4.881 1.00 89.06 181 ILE A N 1
ATOM 1263 C CA . ILE A 1 181 ? -7.205 7.969 3.563 1.00 89.06 181 ILE A CA 1
ATOM 1264 C C . ILE A 1 181 ? -6.435 9.237 3.168 1.00 89.06 181 ILE A C 1
ATOM 1266 O O . ILE A 1 181 ? -5.982 9.335 2.026 1.00 89.06 181 ILE A O 1
ATOM 1270 N N . GLY A 1 182 ? -6.249 10.192 4.081 1.00 88.62 182 GLY A N 1
ATOM 1271 C CA . GLY A 1 182 ? -5.489 11.417 3.817 1.00 88.62 182 GLY A CA 1
ATOM 1272 C C . GLY A 1 182 ? -4.023 11.131 3.485 1.00 88.62 182 GLY A C 1
ATOM 1273 O O . GLY A 1 182 ? -3.533 11.516 2.423 1.00 88.62 182 GLY A O 1
ATOM 1274 N N . VAL A 1 183 ? -3.342 10.377 4.351 1.00 86.94 183 VAL A N 1
ATOM 1275 C CA . VAL A 1 183 ? -1.930 10.004 4.191 1.00 86.94 183 VAL A CA 1
ATOM 1276 C C . VAL A 1 183 ? -1.717 9.185 2.920 1.00 86.94 183 VAL A C 1
ATOM 1278 O O . VAL A 1 183 ? -0.727 9.403 2.227 1.00 86.94 183 VAL A O 1
ATOM 1281 N N . SER A 1 184 ? -2.656 8.308 2.552 1.00 86.12 184 SER A N 1
ATOM 1282 C CA . SER A 1 184 ? -2.541 7.497 1.333 1.00 86.12 184 SER A CA 1
ATOM 1283 C C . SER A 1 184 ? -2.326 8.319 0.067 1.00 86.12 184 SER A C 1
ATOM 1285 O O . SER A 1 184 ? -1.536 7.922 -0.782 1.00 86.12 184 SER A O 1
ATOM 1287 N N . GLY A 1 185 ? -2.980 9.480 -0.054 1.00 85.62 185 GLY A N 1
ATOM 1288 C CA . GLY A 1 185 ? -2.814 10.352 -1.214 1.00 85.62 185 GLY A CA 1
ATOM 1289 C C . GLY A 1 185 ? -1.407 10.944 -1.269 1.00 85.62 185 GLY A C 1
ATOM 1290 O O . GLY A 1 185 ? -0.761 10.923 -2.318 1.00 85.62 185 GLY A O 1
ATOM 1291 N N . LEU A 1 186 ? -0.893 11.400 -0.123 1.00 85.69 186 LEU A N 1
ATOM 1292 C CA . LEU A 1 186 ? 0.465 11.940 -0.018 1.00 85.69 186 LEU A CA 1
ATOM 1293 C C . LEU A 1 186 ? 1.505 10.857 -0.330 1.00 85.69 186 LEU A C 1
ATOM 1295 O O . LEU A 1 186 ? 2.440 11.091 -1.093 1.00 85.69 186 LEU A O 1
ATOM 1299 N N . VAL A 1 187 ? 1.313 9.653 0.211 1.00 86.31 187 VAL A N 1
ATOM 1300 C CA . VAL A 1 187 ? 2.202 8.509 -0.017 1.00 86.31 187 VAL A CA 1
ATOM 1301 C C . VAL A 1 187 ? 2.157 8.057 -1.469 1.00 86.31 187 VAL A C 1
ATOM 1303 O O . VAL A 1 187 ? 3.212 7.851 -2.058 1.00 86.31 187 VAL A O 1
ATOM 1306 N N . ALA A 1 188 ? 0.974 7.956 -2.077 1.00 83.06 188 ALA A N 1
ATOM 1307 C CA . ALA A 1 188 ? 0.835 7.597 -3.486 1.00 83.06 188 ALA A CA 1
ATOM 1308 C C . ALA A 1 188 ? 1.581 8.588 -4.395 1.00 83.06 188 ALA A C 1
ATOM 1310 O O . ALA A 1 188 ? 2.268 8.171 -5.327 1.00 83.06 188 ALA A O 1
ATOM 1311 N N . SER A 1 189 ? 1.516 9.883 -4.070 1.00 83.56 189 SER A N 1
ATOM 1312 C CA . SER A 1 189 ? 2.263 10.945 -4.757 1.00 83.56 189 SER A CA 1
ATOM 1313 C C . SER A 1 189 ? 3.778 10.766 -4.601 1.00 83.56 189 SER A C 1
ATOM 1315 O O . SER A 1 189 ? 4.519 10.828 -5.581 1.00 83.56 189 SER A O 1
ATOM 1317 N N . GLY A 1 190 ? 4.243 10.497 -3.375 1.00 83.06 190 GLY A N 1
ATOM 1318 C CA . GLY A 1 190 ? 5.657 10.252 -3.080 1.00 83.06 190 GLY A CA 1
ATOM 1319 C C . GLY A 1 190 ? 6.203 9.008 -3.784 1.00 83.06 190 GLY A C 1
ATOM 1320 O O . GLY A 1 190 ? 7.266 9.061 -4.399 1.00 83.06 190 GLY A O 1
ATOM 1321 N N . VAL A 1 191 ? 5.439 7.912 -3.767 1.00 80.81 191 VAL A N 1
ATOM 1322 C CA . VAL A 1 191 ? 5.756 6.677 -4.495 1.00 80.81 191 VAL A CA 1
ATOM 1323 C C . VAL A 1 191 ? 5.837 6.953 -5.990 1.00 80.81 191 VAL A C 1
ATOM 1325 O O . VAL A 1 191 ? 6.833 6.582 -6.595 1.00 80.81 191 VAL A O 1
ATOM 1328 N N . SER A 1 192 ? 4.868 7.673 -6.567 1.00 80.31 192 SER A N 1
ATOM 1329 C CA . SER A 1 192 ? 4.893 8.035 -7.989 1.00 80.31 192 SER A CA 1
ATOM 1330 C C . SER A 1 192 ? 6.146 8.829 -8.371 1.00 80.31 192 SER A C 1
ATOM 1332 O O . SER A 1 192 ? 6.692 8.621 -9.453 1.00 80.31 192 SER A O 1
ATOM 1334 N N . GLY A 1 193 ? 6.621 9.728 -7.502 1.00 81.31 193 GLY A N 1
ATOM 1335 C CA . GLY A 1 193 ? 7.877 10.452 -7.716 1.00 81.31 193 GLY A CA 1
ATOM 1336 C C . GLY A 1 193 ? 9.088 9.516 -7.766 1.00 81.31 193 GLY A C 1
ATOM 1337 O O . GLY A 1 193 ? 9.928 9.639 -8.659 1.00 81.31 193 GLY A O 1
ATOM 1338 N N . ILE A 1 194 ? 9.142 8.532 -6.862 1.00 80.56 194 ILE A N 1
ATOM 1339 C CA . ILE A 1 194 ? 10.183 7.494 -6.859 1.00 80.56 194 ILE A CA 1
ATOM 1340 C C . ILE A 1 194 ? 10.091 6.636 -8.129 1.00 80.56 194 ILE A C 1
ATOM 1342 O O . ILE A 1 194 ? 11.120 6.359 -8.740 1.00 80.56 194 ILE A O 1
ATOM 1346 N N . SER A 1 195 ? 8.882 6.274 -8.571 1.00 73.62 195 SER A N 1
ATOM 1347 C CA . SER A 1 195 ? 8.651 5.508 -9.805 1.00 73.62 195 SER A CA 1
ATOM 1348 C C . SER A 1 195 ? 9.223 6.212 -11.032 1.00 73.62 195 SER A C 1
ATOM 1350 O O . SER A 1 195 ? 9.901 5.589 -11.845 1.00 73.62 195 SER A O 1
ATOM 1352 N N . ILE A 1 196 ? 8.968 7.519 -11.156 1.00 78.12 196 ILE A N 1
ATOM 1353 C CA . ILE A 1 196 ? 9.465 8.343 -12.266 1.00 78.12 196 ILE A CA 1
ATOM 1354 C C . ILE A 1 196 ? 10.991 8.444 -12.206 1.00 78.12 196 ILE A C 1
ATOM 1356 O O . ILE A 1 196 ? 11.660 8.255 -13.220 1.00 78.12 196 ILE A O 1
ATOM 1360 N N . GLY A 1 197 ? 11.553 8.699 -11.020 1.00 81.25 197 GLY A N 1
ATOM 1361 C CA . GLY A 1 197 ? 13.003 8.751 -10.827 1.00 81.25 197 GLY A CA 1
ATOM 1362 C C . GLY A 1 197 ? 13.689 7.433 -11.194 1.00 81.25 197 GLY A C 1
ATOM 1363 O O . GLY A 1 197 ? 14.689 7.437 -11.910 1.00 81.25 197 GLY A O 1
ATOM 1364 N N . LEU A 1 198 ? 13.114 6.307 -10.768 1.00 76.56 198 LEU A N 1
ATOM 1365 C CA . LEU A 1 198 ? 13.605 4.971 -11.092 1.00 76.56 198 LEU A CA 1
ATOM 1366 C C . LEU A 1 198 ? 13.498 4.672 -12.591 1.00 76.56 198 LEU A C 1
ATOM 1368 O O . LEU A 1 198 ? 14.453 4.165 -13.172 1.00 76.56 198 LEU A O 1
ATOM 1372 N N . GLY A 1 199 ? 12.372 5.011 -13.222 1.00 74.75 199 GLY A N 1
ATOM 1373 C CA . GLY A 1 199 ? 12.185 4.852 -14.663 1.00 74.75 199 GLY A CA 1
ATOM 1374 C C . GLY A 1 199 ? 13.229 5.634 -15.458 1.00 74.75 199 GLY A C 1
ATOM 1375 O O . GLY A 1 199 ? 13.895 5.070 -16.318 1.00 74.75 199 GLY A O 1
ATOM 1376 N N . ASN A 1 200 ? 13.454 6.903 -15.108 1.00 81.50 200 ASN A N 1
ATOM 1377 C CA . ASN A 1 200 ? 14.471 7.736 -15.753 1.00 81.50 200 ASN A CA 1
ATOM 1378 C C . ASN A 1 200 ? 15.887 7.178 -15.560 1.00 81.50 200 ASN A C 1
ATOM 1380 O O . ASN A 1 200 ? 16.679 7.174 -16.501 1.00 81.50 200 ASN A O 1
ATOM 1384 N N . PHE A 1 201 ? 16.200 6.692 -14.356 1.00 80.25 201 PHE A N 1
ATOM 1385 C CA . PHE A 1 201 ? 17.489 6.078 -14.054 1.00 80.25 201 PHE A CA 1
ATOM 1386 C C . PHE A 1 201 ? 17.718 4.804 -14.872 1.00 80.25 201 PHE A C 1
ATOM 1388 O O . PHE A 1 201 ? 18.756 4.673 -15.513 1.00 80.25 201 PHE A O 1
ATOM 1395 N N . LEU A 1 202 ? 16.741 3.895 -14.902 1.00 74.62 202 LEU A N 1
ATOM 1396 C CA . LEU A 1 202 ? 16.829 2.646 -15.659 1.00 74.62 202 LEU A CA 1
ATOM 1397 C C . LEU A 1 202 ? 16.908 2.896 -17.168 1.00 74.62 202 LEU A C 1
ATOM 1399 O O . LEU A 1 202 ? 17.721 2.266 -17.835 1.00 74.62 202 LEU A O 1
ATOM 1403 N N . SER A 1 203 ? 16.146 3.857 -17.695 1.00 73.69 203 SER A N 1
ATOM 1404 C CA . SER A 1 203 ? 16.230 4.267 -19.102 1.00 73.69 203 SER A CA 1
ATOM 1405 C C . SER A 1 203 ? 17.594 4.867 -19.453 1.00 73.69 203 SER A C 1
ATOM 1407 O O . SER A 1 203 ? 18.141 4.585 -20.518 1.00 73.69 203 SER A O 1
ATOM 1409 N N . ALA A 1 204 ? 18.184 5.667 -18.559 1.00 80.44 204 ALA A N 1
ATOM 1410 C CA . ALA A 1 204 ? 19.543 6.176 -18.740 1.00 80.44 204 ALA A CA 1
ATOM 1411 C C . ALA A 1 204 ? 20.584 5.043 -18.714 1.00 80.44 204 ALA A C 1
ATOM 1413 O O . ALA A 1 204 ? 21.541 5.070 -19.487 1.00 80.44 204 ALA A O 1
ATOM 1414 N N . LEU A 1 205 ? 20.372 4.033 -17.867 1.00 76.81 205 LEU A N 1
ATOM 1415 C CA . LEU A 1 205 ? 21.217 2.844 -17.764 1.00 76.81 205 LEU A CA 1
ATOM 1416 C C . LEU A 1 205 ? 21.131 1.969 -19.020 1.00 76.81 205 LEU A C 1
ATOM 1418 O O . LEU A 1 205 ? 22.166 1.558 -19.530 1.00 76.81 205 LEU A O 1
ATOM 1422 N N . ALA A 1 206 ? 19.927 1.748 -19.555 1.00 71.44 206 ALA A N 1
ATOM 1423 C CA . ALA A 1 206 ? 19.713 1.031 -20.812 1.00 71.44 206 ALA A CA 1
ATOM 1424 C C . ALA A 1 206 ? 20.433 1.733 -21.975 1.00 71.44 206 ALA A C 1
ATOM 1426 O O . ALA A 1 206 ? 21.266 1.133 -22.655 1.00 71.44 206 ALA A O 1
ATOM 1427 N N . LYS A 1 207 ? 20.254 3.057 -22.081 1.00 76.50 207 LYS A N 1
ATOM 1428 C CA . LYS A 1 207 ? 20.927 3.880 -23.092 1.00 76.50 207 LYS A CA 1
ATOM 1429 C C . LYS A 1 207 ? 22.456 3.853 -22.969 1.00 76.50 207 LYS A C 1
ATOM 1431 O O . LYS A 1 207 ? 23.144 3.875 -23.984 1.00 76.50 207 LYS A O 1
ATOM 1436 N N . ALA A 1 208 ? 22.992 3.797 -21.749 1.00 73.75 208 ALA A N 1
ATOM 1437 C CA . ALA A 1 208 ? 24.430 3.661 -21.499 1.00 73.75 208 ALA A CA 1
ATOM 1438 C C . ALA A 1 208 ? 24.957 2.238 -21.766 1.00 73.75 208 ALA A C 1
ATOM 1440 O O . ALA A 1 208 ? 26.115 2.079 -22.144 1.00 73.75 208 ALA A O 1
ATOM 1441 N N . ALA A 1 209 ? 24.117 1.215 -21.591 1.00 70.38 209 ALA A N 1
ATOM 1442 C CA . ALA A 1 209 ? 24.429 -0.186 -21.868 1.00 70.38 209 ALA A CA 1
ATOM 1443 C C . ALA A 1 209 ? 24.266 -0.570 -23.353 1.00 70.38 209 ALA A C 1
ATOM 1445 O O . ALA A 1 209 ? 24.627 -1.683 -23.730 1.00 70.38 209 ALA A O 1
ATOM 1446 N N . GLY A 1 210 ? 23.755 0.337 -24.195 1.00 55.72 210 GLY A N 1
ATOM 1447 C CA . GLY A 1 210 ? 23.545 0.101 -25.626 1.00 55.72 210 GLY A CA 1
ATOM 1448 C C . GLY A 1 210 ? 22.355 -0.811 -25.942 1.00 55.72 210 GLY A C 1
ATOM 1449 O O . GLY A 1 210 ? 22.371 -1.466 -26.983 1.00 55.72 210 GLY A O 1
ATOM 1450 N N . ILE A 1 211 ? 21.362 -0.870 -25.045 1.00 48.25 211 ILE A N 1
ATOM 1451 C CA . ILE A 1 211 ? 20.130 -1.673 -25.158 1.00 48.25 211 ILE A CA 1
ATOM 1452 C C . ILE A 1 211 ? 18.899 -0.761 -25.189 1.00 48.25 211 ILE A C 1
ATOM 1454 O O . ILE A 1 211 ? 18.953 0.307 -24.535 1.00 48.25 211 ILE A O 1
#